Protein AF-A0A2A5MA54-F1 (afdb_monomer)

Mean predicted aligned error: 8.42 Å

Radius of gyration: 33.46 Å; Cα contacts (8 Å, |Δi|>4): 340; chains: 1; bounding box: 68×38×100 Å

Foldseek 3Di:
DLCVVVVNDQAALVSQLVCLCVQLVDDSVRSVVVLVCLVVVDPVVLVVSLVSSLVSNVVVVHDSVVSSVVSVSSSVNSNRHHHPVVVVVVVVVVVVLVVCCVPVVLASLQVQCQVCLVPPVSNVVSCVVCVVVVEAEDFAALFPAAQTWDWDDDPNDIYIYHHLVSQPPQDPLNRVQSVVLCVVHGQPALLSSLLRGDCVNCPLSNQLSCLVSCRRVVRVAASVQCNVCSVLSRVLSVLSVVLVVVQVVDPDHSVVSNPPRDRDTPGDPDHDDD

pLDDT: mean 88.48, std 10.64, range [42.28, 98.19]

Structure (mmCIF, N/CA/C/O backbone):
data_AF-A0A2A5MA54-F1
#
_entry.id   AF-A0A2A5MA54-F1
#
loop_
_atom_site.group_PDB
_atom_site.id
_atom_site.type_symbol
_atom_site.label_atom_id
_atom_site.label_alt_id
_atom_site.label_comp_id
_atom_site.label_asym_id
_atom_site.label_entity_id
_atom_site.label_seq_id
_atom_site.pdbx_PDB_ins_code
_atom_site.Cartn_x
_atom_site.Cartn_y
_atom_site.Cartn_z
_atom_site.occupancy
_atom_site.B_iso_or_equiv
_atom_site.auth_seq_id
_atom_site.auth_comp_id
_atom_site.auth_asym_id
_atom_site.auth_atom_id
_atom_site.pdbx_PDB_model_num
ATOM 1 N N . LYS A 1 1 ? 17.979 -11.297 -32.107 1.00 88.06 1 LYS A N 1
ATOM 2 C CA . LYS A 1 1 ? 18.828 -10.999 -30.930 1.00 88.06 1 LYS A CA 1
ATOM 3 C C . LYS A 1 1 ? 18.466 -9.670 -30.253 1.00 88.06 1 LYS A C 1
ATOM 5 O O . LYS A 1 1 ? 17.708 -9.726 -29.304 1.00 88.06 1 LYS A O 1
ATOM 10 N N . VAL A 1 2 ? 18.905 -8.478 -30.700 1.00 93.44 2 VAL A N 1
ATOM 11 C CA . VAL A 1 2 ? 18.630 -7.211 -29.952 1.00 93.44 2 VAL A CA 1
ATOM 12 C C . VAL A 1 2 ? 17.136 -6.858 -29.860 1.00 93.44 2 VAL A C 1
ATOM 14 O O . VAL A 1 2 ? 16.639 -6.481 -28.801 1.00 93.44 2 VAL A O 1
ATOM 17 N N . LEU A 1 3 ? 16.414 -7.000 -30.972 1.00 94.62 3 LEU A N 1
ATOM 18 C CA . LEU A 1 3 ? 14.985 -6.669 -31.068 1.00 94.62 3 LEU A CA 1
ATOM 19 C C . LEU A 1 3 ? 14.065 -7.867 -30.827 1.00 94.62 3 LEU A C 1
ATOM 21 O O . LEU A 1 3 ? 12.851 -7.749 -30.912 1.00 94.62 3 LEU A O 1
ATOM 25 N N . GLU A 1 4 ? 14.635 -9.033 -30.541 1.00 96.69 4 GLU A N 1
ATOM 26 C CA . GLU A 1 4 ? 13.874 -10.265 -30.333 1.00 96.69 4 GLU A CA 1
ATOM 27 C C . GLU A 1 4 ? 12.945 -10.187 -29.111 1.00 96.69 4 GLU A C 1
ATOM 29 O O . GLU A 1 4 ? 11.771 -10.508 -29.276 1.00 96.69 4 GLU A O 1
ATOM 34 N N . PRO A 1 5 ? 13.364 -9.639 -27.946 1.00 93.94 5 PRO A N 1
ATOM 35 C CA . PRO A 1 5 ? 12.459 -9.463 -26.806 1.00 93.94 5 PRO A CA 1
ATOM 36 C C . PRO A 1 5 ? 11.308 -8.476 -27.052 1.00 93.94 5 PRO A C 1
ATOM 38 O O . PRO A 1 5 ? 10.378 -8.415 -26.256 1.00 93.94 5 PRO A O 1
ATOM 41 N N . THR A 1 6 ? 11.388 -7.666 -28.110 1.00 94.75 6 THR A N 1
ATOM 42 C CA . THR A 1 6 ? 10.384 -6.657 -28.481 1.00 94.75 6 THR A CA 1
ATOM 43 C C . THR A 1 6 ? 9.795 -6.921 -29.868 1.00 94.75 6 THR A C 1
ATOM 45 O O . THR A 1 6 ? 9.294 -6.001 -30.512 1.00 94.75 6 THR A O 1
ATOM 48 N N . TYR A 1 7 ? 9.865 -8.169 -30.346 1.00 95.19 7 TYR A N 1
ATOM 49 C CA . TYR A 1 7 ? 9.246 -8.628 -31.597 1.00 95.19 7 TYR A CA 1
ATOM 50 C C . TYR A 1 7 ? 9.603 -7.785 -32.836 1.00 95.19 7 TYR A C 1
ATOM 52 O O . TYR A 1 7 ? 8.781 -7.574 -33.722 1.00 95.19 7 TYR A O 1
ATOM 60 N N . GLY A 1 8 ? 10.841 -7.288 -32.904 1.00 92.88 8 GLY A N 1
ATOM 61 C CA . GLY A 1 8 ? 11.332 -6.482 -34.027 1.00 92.88 8 GLY A CA 1
ATOM 62 C C . GLY A 1 8 ? 11.124 -4.972 -33.881 1.00 92.88 8 GLY A C 1
ATOM 63 O O . GLY A 1 8 ? 11.574 -4.223 -34.744 1.00 92.88 8 GLY A O 1
ATOM 64 N N . VAL A 1 9 ? 10.500 -4.501 -32.797 1.00 92.19 9 VAL A N 1
ATOM 65 C CA . VAL A 1 9 ? 10.237 -3.071 -32.569 1.00 92.19 9 VAL A CA 1
ATOM 66 C C . VAL A 1 9 ? 11.348 -2.440 -31.731 1.00 92.19 9 VAL A C 1
ATOM 68 O O . VAL A 1 9 ? 11.743 -2.988 -30.701 1.00 92.19 9 VAL A O 1
ATOM 71 N N . ILE A 1 10 ? 11.843 -1.269 -32.141 1.00 92.44 10 ILE A N 1
ATOM 72 C CA . ILE A 1 10 ? 12.789 -0.475 -31.346 1.00 92.44 10 ILE A CA 1
ATOM 73 C C . ILE A 1 10 ? 11.998 0.266 -30.263 1.00 92.44 10 ILE A C 1
ATOM 75 O O . ILE A 1 10 ? 11.261 1.203 -30.562 1.00 92.44 10 ILE A O 1
ATOM 79 N N . VAL A 1 11 ? 12.154 -0.157 -29.008 1.00 92.56 11 VAL A N 1
ATOM 80 C CA . VAL A 1 11 ? 11.432 0.415 -27.855 1.00 92.56 11 VAL A CA 1
ATOM 81 C C . VAL A 1 11 ? 12.387 1.112 -26.890 1.00 92.56 11 VAL A C 1
ATOM 83 O O . VAL A 1 11 ? 12.062 2.164 -26.341 1.00 92.56 11 VAL A O 1
ATOM 86 N N . TYR A 1 12 ? 13.578 0.545 -26.683 1.00 92.50 12 TYR A N 1
ATOM 87 C CA . TYR A 1 12 ? 14.489 0.991 -25.631 1.00 92.50 12 TYR A CA 1
ATOM 88 C C . TYR A 1 12 ? 15.721 1.732 -26.153 1.00 92.50 12 TYR A C 1
ATOM 90 O O . TYR A 1 12 ? 16.277 1.398 -27.202 1.00 92.50 12 TYR A O 1
ATOM 98 N N . GLN A 1 13 ? 16.221 2.679 -25.359 1.00 90.06 13 GLN A N 1
ATOM 99 C CA . GLN A 1 13 ? 17.484 3.381 -25.626 1.00 90.06 13 GLN A CA 1
ATOM 100 C C . GLN A 1 13 ? 18.665 2.404 -25.709 1.00 90.06 13 GLN A C 1
ATOM 102 O O . GLN A 1 13 ? 19.536 2.532 -26.565 1.00 90.06 13 GLN A O 1
ATOM 107 N N . GLU A 1 14 ? 18.664 1.380 -24.862 1.00 91.12 14 GLU A N 1
ATOM 108 C CA . GLU A 1 14 ? 19.680 0.333 -24.830 1.00 91.12 14 GLU A CA 1
ATOM 109 C C . GLU A 1 14 ? 19.661 -0.520 -26.107 1.00 91.12 14 GLU A C 1
ATOM 111 O O . GLU A 1 14 ? 20.718 -0.952 -26.563 1.00 91.12 14 GLU A O 1
ATOM 116 N N . GLN A 1 15 ? 18.494 -0.712 -26.738 1.00 92.94 15 GLN A N 1
ATOM 117 C CA . GLN A 1 15 ? 18.414 -1.389 -28.038 1.00 92.94 15 GLN A CA 1
ATOM 118 C C . GLN A 1 15 ? 19.068 -0.551 -29.133 1.00 92.94 15 GLN A C 1
ATOM 120 O O . GLN A 1 15 ? 19.820 -1.093 -29.937 1.00 92.94 15 GLN A O 1
ATOM 125 N N . VAL A 1 16 ? 18.844 0.767 -29.132 1.00 90.88 16 VAL A N 1
ATOM 126 C CA . VAL A 1 16 ? 19.523 1.692 -30.052 1.00 90.88 16 VAL A CA 1
ATOM 127 C C . VAL A 1 16 ? 21.038 1.607 -29.880 1.00 90.88 16 VAL A C 1
ATOM 129 O O . VAL A 1 16 ? 21.752 1.422 -30.864 1.00 90.88 16 VAL A O 1
ATOM 132 N N . MET A 1 17 ? 21.527 1.658 -28.637 1.00 91.12 17 MET A N 1
ATOM 133 C CA . MET A 1 17 ? 22.958 1.542 -28.336 1.00 91.12 17 MET A CA 1
ATOM 134 C C . MET A 1 17 ? 23.554 0.214 -28.830 1.00 91.12 17 MET A C 1
ATOM 136 O O . MET A 1 17 ? 24.628 0.202 -29.429 1.00 91.12 17 MET A O 1
ATOM 140 N N . GLN A 1 18 ? 22.846 -0.901 -28.628 1.00 92.69 18 GLN A N 1
ATOM 141 C CA . GLN A 1 18 ? 23.287 -2.217 -29.095 1.00 92.69 18 GLN A CA 1
ATOM 142 C C . GLN A 1 18 ? 23.270 -2.341 -30.624 1.00 92.69 18 GLN A C 1
ATOM 144 O O . GLN A 1 18 ? 24.178 -2.949 -31.186 1.00 92.69 18 GLN A O 1
ATOM 149 N N . ILE A 1 19 ? 22.279 -1.758 -31.310 1.00 93.19 19 ILE A N 1
ATOM 150 C CA . ILE A 1 19 ? 22.225 -1.763 -32.779 1.00 93.19 19 ILE A CA 1
ATOM 151 C C . ILE A 1 19 ? 23.424 -1.010 -33.356 1.00 93.19 19 ILE A C 1
ATOM 153 O O . ILE A 1 19 ? 24.098 -1.538 -34.239 1.00 93.19 19 ILE A O 1
ATOM 157 N N . VAL A 1 20 ? 23.733 0.187 -32.843 1.00 92.50 20 VAL A N 1
ATOM 158 C CA . VAL A 1 20 ? 24.863 0.973 -33.367 1.00 92.50 20 VAL A CA 1
ATOM 159 C C . VAL A 1 20 ? 26.218 0.342 -33.059 1.00 92.50 20 VAL A C 1
ATOM 161 O O . VAL A 1 20 ? 27.131 0.436 -33.873 1.00 92.50 20 VAL A O 1
ATOM 164 N N . GLN A 1 21 ? 26.340 -0.378 -31.944 1.00 93.38 21 GLN A N 1
ATOM 165 C CA . GLN A 1 21 ? 27.530 -1.168 -31.638 1.00 93.38 21 GLN A CA 1
ATOM 166 C C . GLN A 1 21 ? 27.691 -2.359 -32.593 1.00 93.38 21 GLN A C 1
ATOM 168 O O . GLN A 1 21 ? 28.758 -2.542 -33.174 1.00 93.38 21 GLN A O 1
ATOM 173 N N . ILE A 1 22 ? 26.642 -3.169 -32.761 1.00 93.19 22 ILE A N 1
ATOM 174 C CA . ILE A 1 22 ? 26.719 -4.417 -33.531 1.00 93.19 22 ILE A CA 1
ATOM 175 C C . ILE A 1 22 ? 26.814 -4.134 -35.026 1.00 93.19 22 ILE A C 1
ATOM 177 O O . ILE A 1 22 ? 27.644 -4.735 -35.687 1.00 93.19 22 ILE A O 1
ATOM 181 N N . ILE A 1 23 ? 25.988 -3.234 -35.558 1.00 93.62 23 ILE A N 1
ATOM 182 C CA . ILE A 1 23 ? 25.958 -2.951 -36.997 1.00 93.62 23 ILE A CA 1
ATOM 183 C C . ILE A 1 23 ? 27.007 -1.900 -37.354 1.00 93.62 23 ILE A C 1
ATOM 185 O O . ILE A 1 23 ? 27.803 -2.119 -38.253 1.00 93.62 23 ILE A O 1
ATOM 189 N N . GLY A 1 24 ? 27.065 -0.789 -36.618 1.00 92.19 24 GLY A N 1
ATOM 190 C CA . GLY A 1 24 ? 27.964 0.327 -36.928 1.00 92.19 24 GLY A CA 1
ATOM 191 C C . GLY A 1 24 ? 29.374 0.203 -36.350 1.00 92.19 24 GLY A C 1
ATOM 192 O O . GLY A 1 24 ? 30.212 1.055 -36.617 1.00 92.19 24 GLY A O 1
ATOM 193 N N . GLY A 1 25 ? 29.659 -0.805 -35.523 1.00 92.56 25 GLY A N 1
ATOM 194 C CA . GLY A 1 25 ? 30.988 -1.000 -34.928 1.00 92.56 25 GLY A CA 1
ATOM 195 C C . GLY A 1 25 ? 31.377 0.044 -33.879 1.00 92.56 25 GLY A C 1
ATOM 196 O O . GLY A 1 25 ? 32.558 0.196 -33.569 1.00 92.56 25 GLY A O 1
ATOM 197 N N . PHE A 1 26 ? 30.410 0.781 -33.328 1.00 92.62 26 PHE A N 1
ATOM 198 C CA . PHE A 1 26 ? 30.675 1.783 -32.296 1.00 92.62 26 PHE A CA 1
ATOM 199 C C . PHE A 1 26 ? 31.138 1.120 -30.996 1.00 92.62 26 PHE A C 1
ATOM 201 O O . PHE A 1 26 ? 30.644 0.066 -30.601 1.00 92.62 26 PHE A O 1
ATOM 208 N N . SER A 1 27 ? 32.036 1.782 -30.264 1.00 91.25 27 SER A N 1
ATOM 209 C CA . SER A 1 27 ? 32.304 1.415 -28.870 1.00 91.25 27 SER A CA 1
ATOM 210 C C . SER A 1 27 ? 31.090 1.719 -27.984 1.00 91.25 27 SER A C 1
ATOM 212 O O . SER A 1 27 ? 30.223 2.511 -28.353 1.00 91.25 27 SER A O 1
ATOM 214 N N . LEU A 1 28 ? 31.050 1.162 -26.769 1.00 82.75 28 LEU A N 1
ATOM 215 C CA . LEU A 1 28 ? 30.008 1.484 -25.779 1.00 82.75 28 LEU A CA 1
ATOM 216 C C . LEU A 1 28 ? 29.896 2.997 -25.516 1.00 82.75 28 LEU A C 1
ATOM 218 O O . LEU A 1 28 ? 28.794 3.537 -25.447 1.00 82.75 28 LEU A O 1
ATOM 222 N N . GLY A 1 29 ? 31.035 3.693 -25.428 1.00 85.38 29 GLY A N 1
ATOM 223 C CA . GLY A 1 29 ? 31.067 5.151 -25.291 1.00 85.38 29 GLY A CA 1
ATOM 224 C C . GLY A 1 29 ? 30.547 5.871 -26.538 1.00 85.38 29 GLY A C 1
ATOM 225 O O . GLY A 1 29 ? 29.786 6.829 -26.420 1.00 85.38 29 GLY A O 1
ATOM 226 N N . GLY A 1 30 ? 30.889 5.378 -27.733 1.00 87.12 30 GLY A N 1
ATOM 227 C CA . GLY A 1 30 ? 30.366 5.902 -28.999 1.00 87.12 30 GLY A CA 1
ATOM 228 C C . GLY A 1 30 ? 28.850 5.725 -29.133 1.00 87.12 30 GLY A C 1
ATOM 229 O O . GLY A 1 30 ? 28.157 6.643 -29.564 1.00 87.12 30 GLY A O 1
ATOM 230 N N . ALA A 1 31 ? 28.316 4.591 -28.683 1.00 87.88 31 ALA A N 1
ATOM 231 C CA . ALA A 1 31 ? 26.882 4.327 -28.666 1.00 87.88 31 ALA A CA 1
ATOM 232 C C . ALA A 1 31 ? 26.118 5.281 -27.726 1.00 87.88 31 ALA A C 1
ATOM 234 O O . ALA A 1 31 ? 25.031 5.751 -28.068 1.00 87.88 31 ALA A O 1
ATOM 235 N N . ASP A 1 32 ? 26.690 5.636 -26.568 1.00 85.06 32 ASP A N 1
ATOM 236 C CA . ASP A 1 32 ? 26.086 6.646 -25.685 1.00 85.06 32 ASP A CA 1
ATOM 237 C C . ASP A 1 32 ? 26.135 8.057 -26.296 1.00 85.06 32 ASP A C 1
ATOM 239 O O . ASP A 1 32 ? 25.186 8.830 -26.143 1.00 85.06 32 ASP A O 1
ATOM 243 N N . VAL A 1 33 ? 27.188 8.394 -27.052 1.00 86.56 33 VAL A N 1
ATOM 244 C CA . VAL A 1 33 ? 27.237 9.652 -27.819 1.00 86.56 33 VAL A CA 1
ATOM 245 C C . VAL A 1 33 ? 26.083 9.717 -28.821 1.00 86.56 33 VAL A C 1
ATOM 247 O O . VAL A 1 33 ? 25.416 10.752 -28.893 1.00 86.56 33 VAL A O 1
ATOM 250 N N . VAL A 1 34 ? 25.789 8.617 -29.525 1.00 85.62 34 VAL A N 1
ATOM 251 C CA . VAL A 1 34 ? 24.633 8.526 -30.432 1.00 85.62 34 VAL A CA 1
ATOM 252 C C . VAL A 1 34 ? 23.322 8.755 -29.677 1.00 85.62 34 VAL A C 1
ATOM 254 O O . VAL A 1 34 ? 22.532 9.617 -30.067 1.00 85.62 34 VAL A O 1
ATOM 257 N N . ARG A 1 35 ? 23.118 8.070 -28.545 1.00 85.56 35 ARG A N 1
ATOM 258 C CA . ARG A 1 35 ? 21.923 8.237 -27.700 1.00 85.56 35 ARG A CA 1
ATOM 259 C C . ARG A 1 35 ? 21.729 9.693 -27.251 1.00 85.56 35 ARG A C 1
ATOM 261 O O . ARG A 1 35 ? 20.622 10.227 -27.336 1.00 85.56 35 ARG A O 1
ATOM 268 N N . ARG A 1 36 ? 22.797 10.365 -26.803 1.00 85.19 36 ARG A N 1
ATOM 269 C CA . ARG A 1 36 ? 22.747 11.783 -26.391 1.00 85.19 36 ARG A CA 1
ATOM 270 C C . ARG A 1 36 ? 22.483 12.723 -27.567 1.00 85.19 36 ARG A C 1
ATOM 272 O O . ARG A 1 36 ? 21.739 13.690 -27.404 1.00 85.19 36 ARG A O 1
ATOM 279 N N . ALA A 1 37 ? 23.092 12.464 -28.724 1.00 84.69 37 ALA A N 1
ATOM 280 C CA . ALA A 1 37 ? 22.890 13.261 -29.933 1.00 84.69 37 ALA A CA 1
ATOM 281 C C . ALA A 1 37 ? 21.434 13.184 -30.415 1.00 84.69 37 ALA A C 1
ATOM 283 O O . ALA A 1 37 ? 20.840 14.218 -30.720 1.00 84.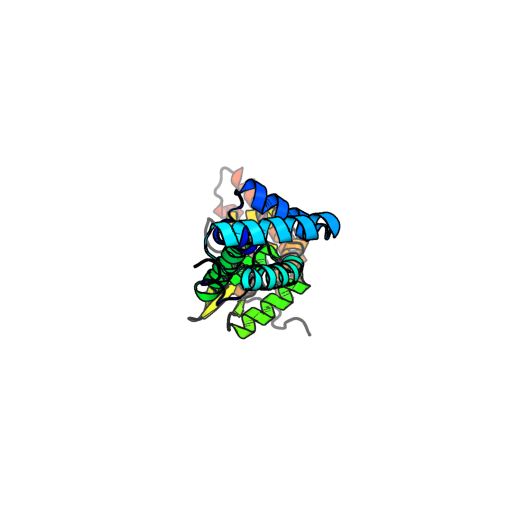69 37 ALA A O 1
ATOM 284 N N . MET A 1 38 ? 20.833 11.992 -30.368 1.00 80.50 38 MET A N 1
ATOM 285 C CA . MET A 1 38 ? 19.421 11.781 -30.696 1.00 80.50 38 MET A CA 1
ATOM 286 C C . MET A 1 38 ? 18.481 12.527 -29.743 1.00 80.50 38 MET A C 1
ATOM 288 O O . MET A 1 38 ? 17.519 13.141 -30.196 1.00 80.50 38 MET A O 1
ATOM 292 N N . GLY A 1 39 ? 18.793 12.561 -28.442 1.00 81.00 39 GLY A N 1
ATOM 293 C CA . GLY A 1 39 ? 18.023 13.344 -27.471 1.00 81.00 39 GLY A CA 1
ATOM 294 C C . GLY A 1 39 ? 18.086 14.858 -27.715 1.00 81.00 39 GLY A C 1
ATOM 295 O O . GLY A 1 39 ? 17.090 15.554 -27.533 1.00 81.00 39 GLY A O 1
ATOM 296 N N . LYS A 1 40 ? 19.241 15.375 -28.159 1.00 83.62 40 LYS A N 1
ATOM 297 C CA . LYS A 1 40 ? 19.448 16.809 -28.442 1.00 83.62 40 LYS A CA 1
ATOM 298 C C . LYS A 1 40 ? 18.989 17.253 -29.836 1.00 83.62 40 LYS A C 1
ATOM 300 O O . LYS A 1 40 ? 18.889 18.454 -30.060 1.00 83.62 40 LYS A O 1
ATOM 305 N N . LYS A 1 41 ? 18.721 16.313 -30.751 1.00 79.12 41 LYS A N 1
ATOM 306 C CA . LYS A 1 41 ? 18.299 16.567 -32.143 1.00 79.12 41 LYS A CA 1
ATOM 307 C C . LYS A 1 41 ? 19.228 17.519 -32.916 1.00 79.12 41 LYS A C 1
ATOM 309 O O . LYS A 1 41 ? 18.762 18.336 -33.699 1.00 79.12 41 LYS A O 1
ATOM 314 N N . ASP A 1 42 ? 20.538 17.413 -32.695 1.00 81.12 42 ASP A N 1
ATOM 315 C CA . ASP A 1 42 ? 21.560 18.251 -33.342 1.00 81.12 42 ASP A CA 1
ATOM 316 C C . ASP A 1 42 ? 21.792 17.803 -34.805 1.00 81.12 42 ASP A C 1
ATOM 318 O O . ASP A 1 42 ? 22.369 16.730 -35.015 1.00 81.12 42 ASP A O 1
ATOM 322 N N . PRO A 1 43 ? 21.358 18.572 -35.826 1.00 82.12 43 PRO A N 1
ATOM 323 C CA . PRO A 1 43 ? 21.345 18.100 -37.213 1.00 82.12 43 PRO A CA 1
ATOM 324 C C . PRO A 1 43 ? 22.736 17.796 -37.781 1.00 82.12 43 PRO A C 1
ATOM 326 O O . PRO A 1 43 ? 22.908 16.809 -38.501 1.00 82.12 43 PRO A O 1
ATOM 329 N N . GLU A 1 44 ? 23.744 18.603 -37.440 1.00 86.31 44 GLU A N 1
ATOM 330 C CA . GLU A 1 44 ? 25.108 18.425 -37.950 1.00 86.31 44 GLU A CA 1
ATOM 331 C C . GLU A 1 44 ? 25.757 17.169 -37.365 1.00 86.31 44 GLU A C 1
ATOM 333 O O . GLU A 1 44 ? 26.352 16.368 -38.095 1.00 86.31 44 GLU A O 1
ATOM 338 N N . LYS A 1 45 ? 25.578 16.939 -36.057 1.00 87.00 45 L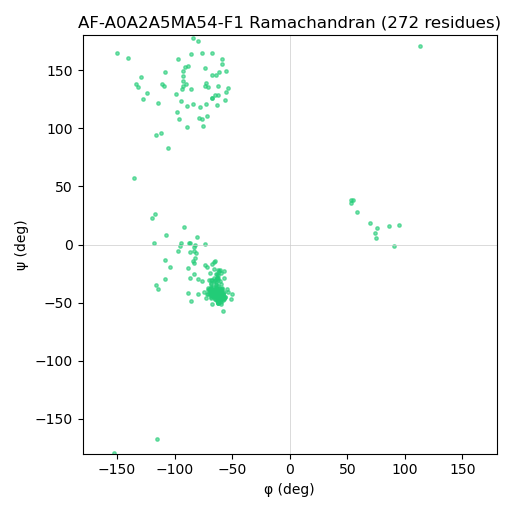YS A N 1
ATOM 339 C CA . LYS A 1 45 ? 26.076 15.717 -35.409 1.00 87.00 45 LYS A CA 1
ATOM 340 C C . LYS A 1 45 ? 25.354 14.477 -35.905 1.00 87.00 45 LYS A C 1
ATOM 342 O O . LYS A 1 45 ? 26.003 13.460 -36.122 1.00 87.00 45 LYS A O 1
ATOM 347 N N . MET A 1 46 ? 24.043 14.554 -36.114 1.00 85.62 46 MET A N 1
ATOM 348 C CA . MET A 1 46 ? 23.264 13.426 -36.623 1.00 85.62 46 MET A CA 1
ATOM 349 C C . MET A 1 46 ? 23.682 13.036 -38.041 1.00 85.62 46 MET A C 1
ATOM 351 O O . MET A 1 46 ? 23.804 11.845 -38.321 1.00 85.62 46 MET A O 1
ATOM 355 N N . LYS A 1 47 ? 23.978 14.012 -38.911 1.00 89.12 47 LYS A N 1
ATOM 356 C CA . LYS A 1 47 ? 24.503 13.741 -40.256 1.00 89.12 47 LYS A CA 1
ATOM 357 C C . LYS A 1 47 ? 25.869 13.056 -40.203 1.00 89.12 47 LYS A C 1
ATOM 359 O O . LYS A 1 47 ? 26.074 12.074 -40.906 1.00 89.12 47 LYS A O 1
ATOM 364 N N . LYS A 1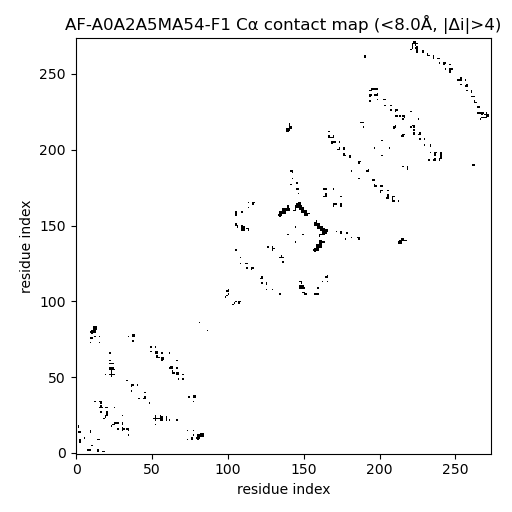 48 ? 26.776 13.536 -39.344 1.00 92.19 48 LYS A N 1
ATOM 365 C CA . LYS A 1 48 ? 28.093 12.910 -39.160 1.00 92.19 48 LYS A CA 1
ATOM 366 C C . LYS A 1 48 ? 27.973 11.476 -38.638 1.00 92.19 48 LYS A C 1
ATOM 368 O O . LYS A 1 48 ? 28.555 10.568 -39.216 1.00 92.19 48 LYS A O 1
ATOM 373 N N . LEU A 1 49 ? 27.168 11.268 -37.595 1.00 91.94 49 LEU A N 1
ATOM 374 C CA . LEU A 1 49 ? 26.959 9.947 -37.002 1.00 91.94 49 LEU A CA 1
ATOM 375 C C . LEU A 1 49 ? 26.290 8.965 -37.974 1.00 91.94 49 LEU A C 1
ATOM 377 O O . LEU A 1 49 ? 26.603 7.780 -37.925 1.00 91.94 49 LEU A O 1
ATOM 381 N N . LYS A 1 50 ? 25.421 9.448 -38.876 1.00 93.25 50 LYS A N 1
ATOM 382 C CA . LYS A 1 50 ? 24.856 8.635 -39.962 1.00 93.25 50 LYS A CA 1
ATOM 383 C C . LYS A 1 50 ? 25.953 8.100 -40.879 1.00 93.25 50 LYS A C 1
ATOM 385 O O . LYS A 1 50 ? 25.973 6.905 -41.160 1.00 93.25 50 LYS A O 1
ATOM 390 N N . THR A 1 51 ? 26.865 8.967 -41.321 1.00 94.12 51 THR A N 1
ATOM 391 C CA . THR A 1 51 ? 28.000 8.560 -42.162 1.00 94.12 51 THR A CA 1
ATOM 392 C C . THR A 1 51 ? 28.902 7.576 -41.424 1.00 94.12 51 THR A C 1
ATOM 394 O O . THR A 1 51 ? 29.185 6.509 -41.957 1.00 94.12 51 THR A O 1
ATOM 397 N N . ASP A 1 52 ? 29.270 7.882 -40.175 1.00 94.19 52 ASP A N 1
ATOM 398 C CA . ASP A 1 52 ? 30.109 7.006 -39.348 1.00 94.19 52 ASP A CA 1
ATOM 399 C C . ASP A 1 52 ? 29.458 5.617 -39.156 1.00 94.19 52 ASP A C 1
ATOM 401 O O . ASP A 1 52 ? 30.140 4.593 -39.184 1.00 94.19 52 ASP A O 1
ATOM 405 N N . PHE A 1 53 ? 28.127 5.567 -39.012 1.00 95.44 53 PHE A N 1
ATOM 406 C CA . PHE A 1 53 ? 27.353 4.327 -38.928 1.00 95.44 53 PHE A CA 1
ATOM 407 C C . PHE A 1 53 ? 27.320 3.536 -40.231 1.00 95.44 53 PHE A C 1
ATOM 409 O O . PHE A 1 53 ? 27.544 2.326 -40.195 1.00 95.44 53 PHE A O 1
ATOM 416 N N . ALA A 1 54 ? 27.091 4.194 -41.365 1.00 95.31 54 ALA A N 1
ATOM 417 C CA . ALA A 1 54 ? 27.095 3.548 -42.673 1.00 95.31 54 ALA A CA 1
ATOM 418 C C . ALA A 1 54 ? 28.486 2.987 -43.029 1.00 95.31 54 ALA A C 1
ATOM 420 O O . ALA A 1 54 ? 28.597 1.832 -43.438 1.00 95.31 54 ALA A O 1
ATOM 421 N N . ASP A 1 55 ? 29.549 3.761 -42.786 1.00 95.94 55 ASP A N 1
ATOM 422 C CA . ASP A 1 55 ? 30.938 3.339 -43.010 1.00 95.94 55 ASP A CA 1
ATOM 423 C C . ASP A 1 55 ? 31.330 2.173 -42.089 1.00 95.94 55 ASP A C 1
ATOM 425 O O . ASP A 1 55 ? 32.027 1.239 -42.493 1.00 95.94 55 ASP A O 1
ATOM 429 N N . GLY A 1 56 ? 30.891 2.222 -40.828 1.00 95.12 56 GLY A N 1
ATOM 430 C CA . GLY A 1 56 ? 31.098 1.145 -39.865 1.00 95.12 56 GLY A CA 1
ATOM 431 C C . GLY A 1 56 ? 30.370 -0.142 -40.256 1.00 95.12 56 GLY A C 1
ATOM 432 O O . GLY A 1 56 ? 30.950 -1.223 -40.156 1.00 95.12 56 GLY A O 1
ATOM 433 N N . ALA A 1 57 ? 29.141 -0.025 -40.761 1.00 96.38 57 ALA A N 1
ATOM 434 C CA . ALA A 1 57 ? 28.350 -1.151 -41.246 1.00 96.38 57 ALA A CA 1
ATOM 435 C C . ALA A 1 57 ? 28.975 -1.816 -42.477 1.00 96.38 57 ALA A C 1
ATOM 437 O O . ALA A 1 57 ? 29.087 -3.042 -42.523 1.00 96.38 57 ALA A O 1
ATOM 438 N N . GLU A 1 58 ? 29.462 -1.021 -43.428 1.00 96.12 58 GLU A N 1
ATOM 439 C CA . GLU A 1 58 ? 30.159 -1.513 -44.619 1.00 96.12 58 GLU A CA 1
ATOM 440 C C . GLU A 1 58 ? 31.447 -2.270 -44.251 1.00 96.12 58 GLU A C 1
ATOM 442 O O . GLU A 1 58 ? 31.686 -3.372 -44.746 1.00 96.12 58 GLU A O 1
ATOM 447 N N . LYS A 1 59 ? 32.229 -1.758 -43.288 1.00 95.62 59 LYS A N 1
ATOM 448 C CA . LYS A 1 59 ? 33.418 -2.456 -42.753 1.00 95.62 59 LYS A CA 1
ATOM 449 C C . LYS A 1 59 ? 33.094 -3.789 -42.077 1.00 95.62 59 LYS A C 1
ATOM 451 O O . LYS A 1 59 ? 33.955 -4.662 -42.024 1.00 95.62 59 LYS A O 1
ATOM 456 N N . GLN A 1 60 ? 31.879 -3.946 -41.559 1.00 92.81 60 GLN A N 1
ATOM 457 C CA . GLN A 1 60 ? 31.393 -5.204 -40.990 1.00 92.81 60 GLN A CA 1
ATOM 458 C C . GLN A 1 60 ? 30.749 -6.142 -42.024 1.00 92.81 60 GLN A C 1
ATOM 460 O O . GLN A 1 60 ? 30.317 -7.237 -41.665 1.00 92.81 60 GLN A O 1
ATOM 465 N N . GLY A 1 61 ? 30.709 -5.749 -43.301 1.00 94.88 61 GLY A N 1
ATOM 466 C CA . GLY A 1 61 ? 30.157 -6.552 -44.392 1.00 94.88 61 GLY A CA 1
ATOM 467 C C . GLY A 1 61 ? 28.645 -6.404 -44.589 1.00 94.88 61 GLY A C 1
ATOM 468 O O . GLY A 1 61 ? 28.039 -7.246 -45.253 1.00 94.88 61 GLY A O 1
ATOM 469 N N . TYR A 1 62 ? 28.021 -5.367 -44.023 1.00 96.12 62 TYR A N 1
ATOM 470 C CA . TYR A 1 62 ? 26.612 -5.052 -44.265 1.00 96.12 62 TYR A CA 1
ATOM 471 C C . TYR A 1 62 ? 26.436 -4.130 -45.478 1.00 96.12 62 TYR A C 1
ATOM 473 O O . TYR A 1 62 ? 27.307 -3.334 -45.816 1.00 96.12 62 TYR A O 1
ATOM 481 N N . ASP A 1 63 ? 25.266 -4.215 -46.112 1.00 96.69 63 ASP A N 1
ATOM 482 C CA . ASP A 1 63 ? 24.880 -3.319 -47.201 1.00 96.69 63 ASP A CA 1
ATOM 483 C C . ASP A 1 63 ? 24.681 -1.882 -46.692 1.00 96.69 63 ASP A C 1
ATOM 485 O O . ASP A 1 63 ? 23.908 -1.639 -45.757 1.00 96.69 63 ASP A O 1
ATOM 489 N N . ARG A 1 64 ? 25.373 -0.928 -47.324 1.00 95.06 64 ARG A N 1
ATOM 490 C CA . ARG A 1 64 ? 25.375 0.479 -46.914 1.00 95.06 64 ARG A CA 1
ATOM 491 C C . ARG A 1 64 ? 23.987 1.117 -46.986 1.00 95.06 64 ARG A C 1
ATOM 493 O O . ARG A 1 64 ? 23.598 1.814 -46.053 1.00 95.06 64 ARG A O 1
ATOM 500 N N . ALA A 1 65 ? 23.231 0.862 -48.055 1.00 94.75 65 ALA A N 1
ATOM 501 C CA . ALA A 1 65 ? 21.907 1.453 -48.239 1.00 94.75 65 ALA A CA 1
ATOM 502 C C . ALA A 1 65 ? 20.936 0.976 -47.147 1.00 94.75 65 ALA A C 1
ATOM 504 O O . ALA A 1 65 ? 20.271 1.787 -46.506 1.00 94.75 65 ALA A O 1
ATOM 505 N N . LYS A 1 66 ? 20.946 -0.327 -46.833 1.00 95.69 66 LYS A N 1
ATOM 506 C CA . LYS A 1 66 ? 20.154 -0.882 -45.722 1.00 95.69 66 LYS A CA 1
ATOM 507 C C . LYS A 1 66 ? 20.578 -0.343 -44.356 1.00 95.69 66 LYS A C 1
ATOM 509 O O . LYS A 1 66 ? 19.731 -0.202 -43.474 1.00 95.69 66 LYS A O 1
ATOM 514 N N . ALA A 1 67 ? 21.866 -0.062 -44.152 1.00 95.38 67 ALA A N 1
ATOM 515 C CA . ALA A 1 67 ? 22.338 0.567 -42.920 1.00 95.38 67 ALA A CA 1
ATOM 516 C C . ALA A 1 67 ? 21.820 2.010 -42.802 1.00 95.38 67 ALA A C 1
ATOM 518 O O . ALA A 1 67 ? 21.342 2.411 -41.742 1.00 95.38 67 ALA A O 1
ATOM 519 N N . GLU A 1 68 ? 21.838 2.780 -43.887 1.00 94.88 68 GLU A N 1
ATOM 520 C CA . GLU A 1 68 ? 21.267 4.128 -43.898 1.00 94.88 68 GLU A CA 1
ATOM 521 C C . GLU A 1 68 ? 19.749 4.119 -43.648 1.00 94.88 68 GLU A C 1
ATOM 523 O O . GLU A 1 68 ? 19.272 4.934 -42.857 1.00 94.88 68 GLU A O 1
ATOM 528 N N . ASP A 1 69 ? 19.008 3.162 -44.215 1.00 95.00 69 ASP A N 1
ATOM 529 C CA . ASP A 1 69 ? 17.575 2.977 -43.930 1.00 95.00 69 ASP A CA 1
ATOM 530 C C . ASP A 1 69 ? 17.325 2.623 -42.455 1.00 95.00 69 ASP A C 1
ATOM 532 O O . ASP A 1 69 ? 16.438 3.180 -41.799 1.00 95.00 69 ASP A O 1
ATOM 536 N N . LEU A 1 70 ? 18.137 1.718 -41.896 1.00 93.75 70 LEU A N 1
ATOM 537 C CA . LEU A 1 70 ? 18.079 1.361 -40.480 1.00 93.75 70 LEU A CA 1
ATOM 538 C C . LEU A 1 70 ? 18.372 2.572 -39.588 1.00 93.75 70 LEU A C 1
ATOM 540 O O . LEU A 1 70 ? 17.720 2.738 -38.558 1.00 93.75 70 LEU A O 1
ATOM 544 N N . TRP A 1 71 ? 19.312 3.433 -39.976 1.00 92.94 71 TRP A N 1
ATOM 545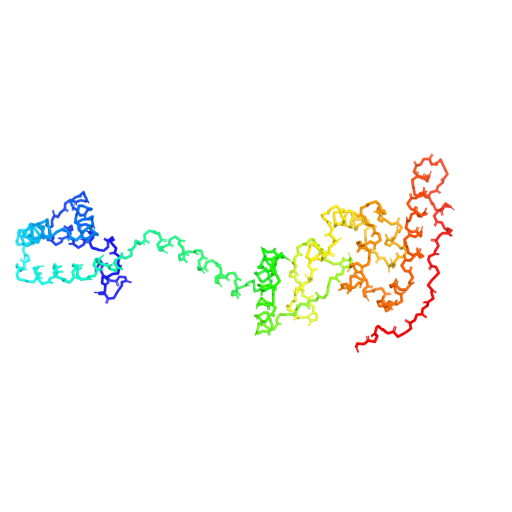 C CA . TRP A 1 71 ? 19.593 4.665 -39.248 1.00 92.94 71 TRP A CA 1
ATOM 546 C C . TRP A 1 71 ? 18.365 5.574 -39.177 1.00 92.94 71 TRP A C 1
ATOM 548 O O . TRP A 1 71 ? 18.015 6.031 -38.090 1.00 92.94 71 TRP A O 1
ATOM 558 N N . GLU A 1 72 ? 17.662 5.787 -40.293 1.00 91.62 72 GLU A N 1
ATOM 559 C CA . GLU A 1 72 ? 16.435 6.597 -40.303 1.00 91.62 72 GLU A CA 1
ATOM 560 C C . GLU A 1 72 ? 15.354 6.017 -39.378 1.00 91.62 72 GLU A C 1
ATOM 562 O O . GLU A 1 72 ? 14.692 6.757 -38.639 1.00 91.62 72 GLU A O 1
ATOM 567 N N . LEU A 1 73 ? 15.220 4.686 -39.336 1.00 90.69 73 LEU A N 1
ATOM 568 C CA . LEU A 1 73 ? 14.336 4.018 -38.377 1.00 90.69 73 LEU A CA 1
ATOM 569 C C . LEU A 1 73 ? 14.769 4.296 -36.933 1.00 90.69 73 LEU A C 1
ATOM 571 O O . LEU A 1 73 ? 13.938 4.687 -36.112 1.00 90.69 73 LEU A O 1
ATOM 575 N N . ILE A 1 74 ? 16.059 4.152 -36.620 1.00 89.88 74 ILE A N 1
ATOM 576 C CA . ILE A 1 74 ? 16.590 4.440 -35.283 1.00 89.88 74 ILE A CA 1
ATOM 577 C C . ILE A 1 74 ? 16.279 5.888 -34.883 1.00 89.88 74 ILE A C 1
ATOM 579 O O . ILE A 1 74 ? 15.787 6.107 -33.779 1.00 89.88 74 ILE A O 1
ATOM 583 N N . VAL A 1 75 ? 16.512 6.870 -35.761 1.00 87.19 75 VAL A N 1
ATOM 584 C CA . VAL A 1 75 ? 16.243 8.292 -35.478 1.00 87.19 75 VAL A CA 1
ATOM 585 C C . VAL A 1 75 ? 14.765 8.532 -35.182 1.00 87.19 75 VAL A C 1
ATOM 587 O O . VAL A 1 75 ? 14.437 9.230 -34.218 1.00 87.19 75 VAL A O 1
ATOM 590 N N . LYS A 1 76 ? 13.870 7.916 -35.961 1.00 86.38 76 LYS A N 1
ATOM 591 C CA . LYS A 1 76 ? 12.421 8.017 -35.753 1.00 86.38 76 LYS A CA 1
ATOM 592 C C . LYS A 1 76 ? 11.999 7.478 -34.381 1.00 86.38 76 LYS A C 1
ATOM 594 O O . LYS A 1 76 ? 11.180 8.104 -33.710 1.00 86.38 76 LYS A O 1
ATOM 599 N N . PHE A 1 77 ? 12.568 6.351 -33.948 1.00 80.38 77 PHE A N 1
ATOM 600 C CA . PHE A 1 77 ? 12.234 5.725 -32.663 1.00 80.38 77 PHE A CA 1
ATOM 601 C C . PHE A 1 77 ? 12.979 6.325 -31.470 1.00 80.38 77 PHE A C 1
ATOM 603 O O . PHE A 1 77 ? 12.455 6.302 -30.359 1.00 80.38 77 PHE A O 1
ATOM 610 N N . ALA A 1 78 ? 14.156 6.917 -31.667 1.00 74.00 78 ALA A N 1
ATOM 611 C CA . ALA A 1 78 ? 14.948 7.483 -30.579 1.00 74.00 78 ALA A CA 1
ATOM 612 C C . ALA A 1 78 ? 14.242 8.644 -29.859 1.00 74.00 78 ALA A C 1
ATOM 614 O O . ALA A 1 78 ? 14.472 8.847 -28.670 1.00 74.00 78 ALA A O 1
ATOM 615 N N . GLY A 1 79 ? 13.328 9.351 -30.537 1.00 74.31 79 GLY A N 1
ATOM 616 C CA . GLY A 1 79 ? 12.463 10.355 -29.907 1.00 74.31 79 GLY A CA 1
ATOM 617 C C . GLY A 1 79 ? 11.467 9.787 -28.884 1.00 74.31 79 GLY A C 1
ATOM 618 O O . GLY A 1 79 ? 11.009 10.529 -28.020 1.00 74.31 79 GLY A O 1
ATOM 619 N N . TYR A 1 80 ? 11.166 8.489 -28.958 1.00 82.19 80 TYR A N 1
ATOM 620 C CA . TYR A 1 80 ? 10.243 7.769 -28.070 1.00 82.19 80 TYR A CA 1
ATOM 621 C C . TYR A 1 80 ? 10.938 6.656 -27.273 1.00 82.19 80 TYR A C 1
ATOM 623 O O . TYR A 1 80 ? 10.290 5.936 -26.516 1.00 82.19 80 TYR A O 1
ATOM 631 N N . GLY A 1 81 ? 12.254 6.503 -27.447 1.00 83.44 81 GLY A N 1
ATOM 632 C CA . GLY A 1 81 ? 13.033 5.440 -26.834 1.00 83.44 81 GLY A CA 1
ATOM 633 C C . GLY A 1 81 ? 13.026 5.559 -25.315 1.00 83.44 81 GLY A C 1
ATOM 634 O O . GLY A 1 81 ? 13.496 6.554 -24.752 1.00 83.44 81 GLY A O 1
ATOM 635 N N . PHE A 1 82 ? 12.532 4.524 -24.643 1.00 89.25 82 PHE A N 1
ATOM 636 C CA . PHE A 1 82 ? 12.433 4.500 -23.189 1.00 89.25 82 PHE A CA 1
ATOM 637 C C . PHE A 1 82 ? 13.690 3.907 -22.552 1.00 89.25 82 PHE A C 1
ATOM 639 O O . PHE A 1 82 ? 14.388 3.091 -23.156 1.00 89.25 82 PHE A O 1
ATOM 646 N N . ASN A 1 83 ? 14.000 4.302 -21.321 1.00 91.12 83 ASN A N 1
ATOM 647 C CA . ASN A 1 83 ? 15.120 3.713 -20.596 1.00 91.12 83 ASN A CA 1
ATOM 648 C C . ASN A 1 83 ? 14.718 2.339 -20.027 1.00 91.12 83 ASN A C 1
ATOM 650 O O . ASN A 1 83 ? 13.784 2.242 -19.222 1.00 91.12 83 ASN A O 1
ATOM 654 N N . LYS A 1 84 ? 15.405 1.273 -20.457 1.00 93.06 84 LYS A N 1
ATOM 655 C CA . LYS A 1 84 ? 15.043 -0.103 -20.096 1.00 93.06 84 LYS A CA 1
ATOM 656 C C . LYS A 1 84 ? 15.302 -0.400 -18.628 1.00 93.06 84 LYS A C 1
ATOM 658 O O . LYS A 1 84 ? 14.477 -1.071 -18.018 1.00 93.06 84 LYS A O 1
ATOM 663 N N . SER A 1 85 ? 16.408 0.077 -18.054 1.00 92.81 85 SER A N 1
ATOM 664 C CA . SER A 1 85 ? 16.729 -0.210 -16.647 1.00 92.81 85 SER A CA 1
ATOM 665 C C . SER A 1 85 ? 15.699 0.394 -15.689 1.00 92.81 85 SER A C 1
ATOM 667 O O . SER A 1 85 ? 15.213 -0.303 -14.800 1.00 92.81 85 SER A O 1
ATOM 669 N N . HIS A 1 86 ? 15.282 1.640 -15.927 1.00 94.62 86 HIS A N 1
ATOM 670 C CA . HIS A 1 86 ? 14.204 2.282 -15.178 1.00 94.62 86 HIS A CA 1
ATOM 671 C C . HIS A 1 86 ? 12.870 1.546 -15.364 1.00 94.62 86 HIS A C 1
ATOM 673 O O . HIS A 1 86 ? 12.194 1.227 -14.388 1.00 94.62 86 HIS A O 1
ATOM 679 N N . SER A 1 87 ? 12.505 1.218 -16.609 1.00 95.50 87 SER A N 1
ATOM 680 C CA . SER A 1 87 ? 11.269 0.479 -16.899 1.00 95.50 87 SER A CA 1
ATOM 681 C C . SER A 1 87 ? 11.239 -0.898 -16.229 1.00 95.50 87 SER A C 1
ATOM 683 O O . SER A 1 87 ? 10.219 -1.258 -15.648 1.00 95.50 87 SER A O 1
ATOM 685 N N . ALA A 1 88 ? 12.345 -1.643 -16.257 1.00 95.75 88 ALA A N 1
ATOM 686 C CA . ALA A 1 88 ? 12.434 -2.970 -15.657 1.00 95.75 88 ALA A CA 1
ATOM 687 C C . ALA A 1 88 ? 12.302 -2.929 -14.126 1.00 95.75 88 ALA A C 1
ATOM 689 O O . ALA A 1 88 ? 11.610 -3.771 -13.556 1.00 95.75 88 ALA A O 1
ATOM 690 N N . ALA A 1 89 ? 12.912 -1.937 -13.467 1.00 96.62 89 ALA A N 1
ATOM 691 C CA . ALA A 1 89 ? 12.813 -1.778 -12.016 1.00 96.62 89 ALA A CA 1
ATOM 692 C C . ALA A 1 89 ? 11.364 -1.533 -11.561 1.00 96.62 89 ALA A C 1
ATOM 694 O O . ALA A 1 89 ? 10.887 -2.188 -10.637 1.00 96.62 89 ALA A O 1
ATOM 695 N N . TYR A 1 90 ? 10.634 -0.649 -12.247 1.00 97.19 90 TYR A N 1
ATOM 696 C CA . TYR A 1 90 ? 9.224 -0.397 -11.933 1.00 97.19 90 TYR A CA 1
ATOM 697 C C . TYR A 1 90 ? 8.314 -1.562 -12.328 1.00 97.19 90 TYR A C 1
ATOM 699 O O . TYR A 1 90 ? 7.394 -1.890 -11.581 1.00 97.19 90 TYR A O 1
ATOM 707 N N . ALA A 1 91 ? 8.588 -2.231 -13.452 1.00 97.69 91 ALA A N 1
ATOM 708 C CA . ALA A 1 91 ? 7.830 -3.409 -13.866 1.00 97.69 91 ALA A CA 1
ATOM 709 C C . ALA A 1 91 ? 7.908 -4.540 -12.829 1.00 97.69 91 ALA A C 1
ATOM 711 O O . ALA A 1 91 ? 6.917 -5.239 -12.624 1.00 97.69 91 ALA A O 1
ATOM 712 N N . LEU A 1 92 ? 9.044 -4.692 -12.137 1.00 97.62 92 LEU A N 1
ATOM 713 C CA . LEU A 1 92 ? 9.171 -5.647 -11.037 1.00 97.62 92 LEU A CA 1
ATOM 714 C C . LEU A 1 92 ? 8.216 -5.314 -9.883 1.00 97.62 92 LEU A C 1
ATOM 716 O O . LEU A 1 92 ? 7.530 -6.209 -9.399 1.00 97.62 92 LEU A O 1
ATOM 720 N N . ILE A 1 93 ? 8.119 -4.042 -9.487 1.00 97.31 93 ILE A N 1
ATOM 721 C CA . ILE A 1 93 ? 7.17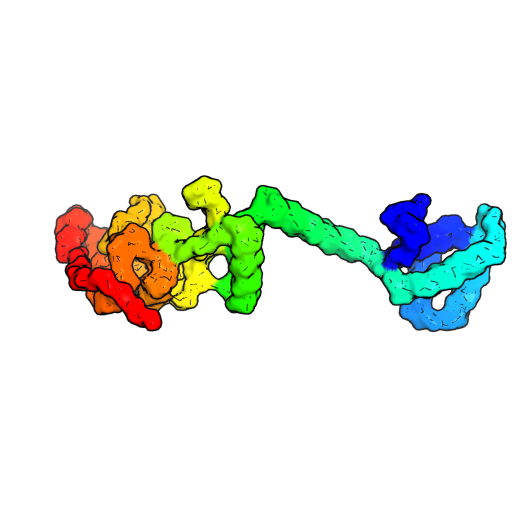9 -3.601 -8.443 1.00 97.31 93 ILE A CA 1
ATOM 722 C C . ILE A 1 93 ? 5.736 -3.859 -8.890 1.00 97.31 93 ILE A C 1
ATOM 724 O O . ILE A 1 93 ? 4.947 -4.407 -8.128 1.00 97.31 93 ILE A O 1
ATOM 728 N N . THR A 1 94 ? 5.391 -3.528 -10.139 1.00 97.75 94 THR A N 1
ATOM 729 C CA . THR A 1 94 ? 4.058 -3.813 -10.700 1.00 97.75 94 THR A CA 1
ATOM 730 C C . THR A 1 94 ? 3.742 -5.308 -10.698 1.00 97.75 94 THR A C 1
ATOM 732 O O . THR A 1 94 ? 2.626 -5.703 -10.374 1.00 97.75 94 THR A O 1
ATOM 735 N N . PHE A 1 95 ? 4.716 -6.153 -11.037 1.00 98.19 95 PHE A N 1
ATOM 736 C CA . PHE A 1 95 ? 4.543 -7.600 -10.981 1.00 98.19 95 PHE A CA 1
ATOM 737 C C . PHE A 1 95 ? 4.340 -8.086 -9.542 1.00 98.19 95 PHE A C 1
ATOM 739 O O . PHE A 1 95 ? 3.447 -8.890 -9.294 1.00 98.19 95 PHE A O 1
ATOM 746 N N . GLN A 1 96 ? 5.117 -7.573 -8.586 1.00 98.06 96 GLN A N 1
ATOM 747 C CA . GLN A 1 96 ? 4.984 -7.916 -7.169 1.00 98.06 96 GLN A CA 1
ATOM 748 C C . GLN A 1 96 ? 3.614 -7.519 -6.608 1.00 98.06 96 GLN A C 1
ATOM 750 O O . GLN A 1 96 ? 2.982 -8.323 -5.926 1.00 98.06 96 GLN A O 1
ATOM 755 N N . THR A 1 97 ? 3.113 -6.321 -6.922 1.00 97.38 97 THR A N 1
ATOM 756 C CA . THR A 1 97 ? 1.782 -5.895 -6.464 1.00 97.38 97 THR A CA 1
ATOM 757 C C . THR A 1 97 ? 0.668 -6.699 -7.127 1.00 97.38 97 THR A C 1
ATOM 759 O O . THR A 1 97 ? -0.278 -7.093 -6.449 1.00 97.38 97 THR A O 1
ATOM 762 N N . ALA A 1 98 ? 0.793 -7.019 -8.419 1.00 97.88 98 ALA A N 1
ATOM 763 C CA . ALA A 1 98 ? -0.149 -7.899 -9.107 1.00 97.88 98 ALA A CA 1
ATOM 764 C C . ALA A 1 98 ? -0.145 -9.319 -8.517 1.00 97.88 98 ALA A C 1
ATOM 766 O O . ALA A 1 98 ? -1.211 -9.901 -8.315 1.00 97.88 98 ALA A O 1
ATOM 767 N N . TYR A 1 99 ? 1.035 -9.858 -8.196 1.00 98.19 99 TYR A N 1
ATOM 768 C CA . TYR A 1 99 ? 1.192 -11.154 -7.540 1.00 98.19 99 TYR A CA 1
ATOM 769 C C . TYR A 1 99 ? 0.483 -11.169 -6.182 1.00 98.19 99 TYR A C 1
ATOM 771 O O . TYR A 1 99 ? -0.356 -12.034 -5.940 1.00 98.19 99 TYR A O 1
ATOM 779 N N . LEU A 1 100 ? 0.749 -10.177 -5.325 1.00 97.69 100 LEU A N 1
ATOM 780 C CA . LEU A 1 100 ? 0.108 -10.075 -4.011 1.00 97.69 100 LEU A CA 1
ATOM 781 C C . LEU A 1 100 ? -1.411 -9.930 -4.133 1.00 97.69 100 LEU A C 1
ATOM 783 O O . LEU A 1 100 ? -2.133 -10.661 -3.469 1.00 97.69 100 LEU A O 1
ATOM 787 N N . LYS A 1 101 ? -1.910 -9.086 -5.044 1.00 96.31 101 LYS A N 1
ATOM 788 C CA . LYS A 1 101 ? -3.356 -8.956 -5.283 1.00 96.31 101 LYS A CA 1
ATOM 789 C C . LYS A 1 101 ? -3.998 -10.257 -5.785 1.00 96.31 101 LYS A C 1
ATOM 791 O O . LYS A 1 101 ? -5.172 -10.487 -5.527 1.00 96.31 101 LYS A O 1
ATOM 796 N N . THR A 1 102 ? -3.256 -11.086 -6.520 1.00 95.81 102 THR A N 1
ATOM 797 C CA . THR A 1 102 ? -3.773 -12.341 -7.092 1.00 95.81 102 THR A CA 1
ATOM 798 C C . THR A 1 102 ? -3.823 -13.466 -6.061 1.00 95.81 102 THR A C 1
ATOM 800 O O . THR A 1 102 ? -4.800 -14.207 -6.027 1.00 95.81 102 THR A O 1
ATOM 803 N N . TYR A 1 103 ? -2.778 -13.606 -5.241 1.00 95.75 103 TYR A N 1
ATOM 804 C CA . TYR A 1 103 ? -2.614 -14.751 -4.336 1.00 95.75 103 TYR A CA 1
ATOM 805 C C . TYR A 1 103 ? -2.923 -14.446 -2.864 1.00 95.75 103 TYR A C 1
ATOM 807 O O . TYR A 1 103 ? -3.192 -15.375 -2.112 1.00 95.75 103 TYR A O 1
ATOM 815 N N . TYR A 1 104 ? -2.908 -13.171 -2.468 1.00 95.56 104 TYR A N 1
ATOM 816 C CA . TYR A 1 104 ? -3.196 -12.680 -1.112 1.00 95.56 104 TYR A CA 1
ATOM 817 C C . TYR A 1 104 ? -4.116 -11.446 -1.177 1.00 95.56 104 TYR A C 1
ATOM 819 O O . TYR A 1 104 ? -3.732 -10.346 -0.765 1.00 95.56 104 TYR A O 1
ATOM 827 N N . PRO A 1 105 ? -5.303 -11.570 -1.804 1.00 94.81 105 PRO A N 1
ATOM 828 C CA . PRO A 1 105 ? -6.146 -10.425 -2.132 1.00 94.81 105 PRO A CA 1
ATOM 829 C C . PRO A 1 105 ? -6.621 -9.667 -0.887 1.00 94.81 105 PRO A C 1
ATOM 831 O O . PRO A 1 105 ? -6.625 -8.435 -0.890 1.00 94.81 105 PRO A O 1
ATOM 834 N N . SER A 1 106 ? -6.982 -10.381 0.179 1.00 95.06 106 SER A N 1
ATOM 835 C CA . SER A 1 106 ? -7.488 -9.793 1.422 1.00 95.06 106 SER A CA 1
ATOM 836 C C . SER A 1 106 ? -6.409 -9.022 2.175 1.00 95.06 106 SER A C 1
ATOM 838 O O . SER A 1 106 ? -6.618 -7.869 2.553 1.00 95.06 106 SER A O 1
ATOM 840 N N . GLU A 1 107 ? -5.218 -9.599 2.317 1.00 95.88 107 GLU A N 1
ATOM 841 C CA . GLU A 1 107 ? -4.066 -8.954 2.949 1.00 95.88 107 GLU A CA 1
ATOM 842 C C . GLU A 1 107 ? -3.587 -7.757 2.124 1.00 95.88 107 GLU A C 1
ATOM 844 O O . GLU A 1 107 ? -3.287 -6.697 2.674 1.00 95.88 107 GLU A O 1
ATOM 849 N N . PHE A 1 108 ? -3.560 -7.895 0.795 1.00 96.94 108 PHE A N 1
ATOM 850 C CA . PHE A 1 108 ? -3.179 -6.812 -0.107 1.00 96.94 108 PHE A CA 1
ATOM 851 C C . PHE A 1 108 ? -4.148 -5.627 -0.012 1.00 96.94 108 PHE A C 1
ATOM 853 O O . PHE A 1 108 ? -3.711 -4.479 0.104 1.00 96.94 108 PHE A O 1
ATOM 860 N N . MET A 1 109 ? -5.459 -5.886 -0.017 1.00 96.75 109 MET A N 1
ATOM 861 C CA . MET A 1 109 ? -6.462 -4.829 0.134 1.00 96.75 109 MET A CA 1
ATOM 862 C C . MET A 1 109 ? -6.424 -4.196 1.532 1.00 96.75 109 MET A C 1
ATOM 864 O O . MET A 1 109 ? -6.561 -2.977 1.644 1.00 96.75 109 MET A O 1
ATOM 868 N N . ALA A 1 110 ? -6.162 -4.975 2.586 1.00 96.75 110 ALA A N 1
ATOM 869 C CA . ALA A 1 110 ? -5.991 -4.457 3.944 1.00 96.75 110 ALA A CA 1
ATOM 870 C C . ALA A 1 110 ? -4.759 -3.536 4.053 1.00 96.75 110 ALA A C 1
ATOM 872 O O . ALA A 1 110 ? -4.834 -2.444 4.626 1.00 96.75 110 ALA A O 1
ATOM 873 N N . ALA A 1 111 ? -3.643 -3.918 3.425 1.00 96.44 111 ALA A N 1
ATOM 874 C CA . ALA A 1 111 ? -2.446 -3.085 3.349 1.00 96.44 111 ALA A CA 1
ATOM 875 C C . ALA A 1 111 ? -2.697 -1.782 2.567 1.00 96.44 111 ALA A C 1
ATOM 877 O O . ALA A 1 111 ? -2.266 -0.713 3.003 1.00 96.44 111 ALA A O 1
ATOM 878 N N . LEU A 1 112 ? -3.440 -1.842 1.453 1.00 95.31 112 LEU A N 1
ATOM 879 C CA . LEU A 1 112 ? -3.814 -0.650 0.683 1.00 95.31 112 LEU A CA 1
ATOM 880 C C . LEU A 1 112 ? -4.680 0.318 1.495 1.00 95.31 112 LEU A C 1
ATOM 882 O O . LEU A 1 112 ? -4.373 1.511 1.533 1.00 95.31 112 LEU A O 1
ATOM 886 N N . LEU A 1 113 ? -5.715 -0.189 2.173 1.00 95.88 113 LEU A N 1
ATOM 887 C CA . LEU A 1 113 ? -6.565 0.616 3.056 1.00 95.88 113 LEU A CA 1
ATOM 888 C C . LEU A 1 113 ? -5.749 1.288 4.163 1.00 95.88 113 LEU A C 1
ATOM 890 O O . LEU A 1 113 ? -5.919 2.477 4.414 1.00 95.88 113 LEU A O 1
ATOM 894 N N . THR A 1 114 ? -4.821 0.549 4.770 1.00 95.00 114 THR A N 1
ATOM 895 C CA . THR A 1 114 ? -3.928 1.072 5.811 1.00 95.00 114 THR A CA 1
ATOM 896 C C . THR A 1 114 ? -2.998 2.162 5.272 1.00 95.00 114 THR A C 1
ATOM 898 O O . THR A 1 114 ? -2.834 3.203 5.902 1.00 95.00 114 THR A O 1
ATOM 901 N N . SER A 1 115 ? -2.418 1.971 4.082 1.00 94.81 115 SER A N 1
ATOM 902 C CA . SER A 1 115 ? -1.496 2.948 3.479 1.00 94.81 115 SER A CA 1
ATOM 903 C C . SER A 1 115 ? -2.153 4.291 3.140 1.00 94.81 115 SER A C 1
ATOM 905 O O . SER A 1 115 ? -1.482 5.321 3.108 1.00 94.81 115 SER A O 1
ATOM 907 N N . GLU A 1 116 ? -3.468 4.288 2.921 1.00 94.06 116 GLU A N 1
ATOM 908 C CA . GLU A 1 116 ? -4.260 5.462 2.555 1.00 94.06 116 GLU A CA 1
ATOM 909 C C . GLU A 1 116 ? -5.306 5.793 3.634 1.00 94.06 116 GLU A C 1
ATOM 911 O O . GLU A 1 116 ? -6.318 6.421 3.330 1.00 94.06 116 GLU A O 1
ATOM 916 N N . GLU A 1 117 ? -5.065 5.416 4.901 1.00 88.06 117 GLU A N 1
ATOM 917 C CA . GLU A 1 117 ? -6.033 5.559 6.008 1.00 88.06 117 GLU A CA 1
ATOM 918 C C . GLU A 1 117 ? -6.517 7.007 6.227 1.00 88.06 117 GLU A C 1
ATOM 920 O O . GLU A 1 117 ? -7.610 7.252 6.733 1.00 88.06 117 GLU A O 1
ATOM 925 N N . ASN A 1 118 ? -5.718 7.981 5.779 1.00 87.12 118 ASN A N 1
ATOM 926 C CA . ASN A 1 118 ? -6.005 9.412 5.867 1.00 87.12 118 ASN A CA 1
ATOM 927 C C . ASN A 1 118 ? -6.646 10.003 4.593 1.00 87.12 118 ASN A C 1
ATOM 929 O O . ASN A 1 118 ? -6.929 11.202 4.554 1.00 87.12 118 ASN A O 1
ATOM 933 N N . ASN A 1 119 ? -6.862 9.202 3.543 1.00 91.56 119 ASN A N 1
ATOM 934 C CA . ASN A 1 119 ? -7.407 9.638 2.257 1.00 91.56 119 ASN A CA 1
ATOM 935 C C . ASN A 1 119 ? -8.764 8.972 1.981 1.00 91.56 119 ASN A C 1
ATOM 937 O O . ASN A 1 119 ? -8.848 7.875 1.427 1.00 91.56 119 ASN A O 1
ATOM 941 N N . VAL A 1 120 ? -9.836 9.678 2.347 1.00 88.50 120 VAL A N 1
ATOM 942 C CA . VAL A 1 120 ? -11.220 9.186 2.245 1.00 88.50 120 VAL A CA 1
ATOM 943 C C . VAL A 1 120 ? -11.606 8.835 0.805 1.00 88.50 120 VAL A C 1
ATOM 945 O O . VAL A 1 120 ? -12.257 7.814 0.585 1.00 88.50 120 VAL A O 1
ATOM 948 N N . ASP A 1 121 ? -11.159 9.624 -0.177 1.00 92.25 121 ASP A N 1
ATOM 949 C CA . ASP A 1 121 ? -11.478 9.392 -1.590 1.00 92.25 121 ASP A CA 1
ATOM 950 C C . ASP A 1 121 ? -10.868 8.075 -2.088 1.00 92.25 121 ASP A C 1
ATOM 952 O O . ASP A 1 121 ? -11.528 7.289 -2.770 1.00 92.25 121 ASP A O 1
ATOM 956 N N . LYS A 1 122 ? -9.619 7.782 -1.700 1.00 93.56 122 LYS A N 1
ATOM 957 C CA . LYS A 1 122 ? -8.970 6.510 -2.050 1.00 93.56 122 LYS A CA 1
ATOM 958 C C . LYS A 1 122 ? -9.561 5.324 -1.300 1.00 93.56 122 LYS A C 1
ATOM 960 O O . LYS A 1 122 ? -9.750 4.274 -1.912 1.00 93.56 122 LYS A O 1
ATOM 965 N N . ILE A 1 123 ? -9.893 5.485 -0.017 1.00 92.25 123 ILE A N 1
ATOM 966 C CA . ILE A 1 123 ? -10.584 4.441 0.753 1.00 92.25 123 ILE A CA 1
ATOM 967 C C . ILE A 1 123 ? -11.887 4.044 0.053 1.00 92.25 123 ILE A C 1
ATOM 969 O O . ILE A 1 123 ? -12.141 2.853 -0.114 1.00 92.25 123 ILE A O 1
ATOM 973 N N . ALA A 1 124 ? -12.683 5.011 -0.415 1.00 93.25 124 ALA A N 1
ATOM 974 C CA . ALA A 1 124 ? -13.923 4.725 -1.135 1.00 93.25 124 ALA A CA 1
ATOM 975 C C . ALA A 1 124 ? -13.677 3.892 -2.407 1.00 93.25 124 ALA A C 1
ATOM 977 O O . ALA A 1 124 ? -14.356 2.887 -2.628 1.00 93.25 124 ALA A O 1
ATOM 978 N N . VAL A 1 125 ? -12.650 4.242 -3.192 1.00 96.19 125 VAL A N 1
ATOM 979 C CA . VAL A 1 125 ? -12.248 3.476 -4.386 1.00 96.19 125 VAL A CA 1
ATOM 980 C C . VAL A 1 125 ? -11.847 2.040 -4.029 1.00 96.19 125 VAL A C 1
ATOM 982 O O . VAL A 1 125 ? -12.236 1.101 -4.725 1.00 96.19 125 VAL A O 1
ATOM 985 N N . TYR A 1 126 ? -11.098 1.841 -2.942 1.00 95.50 126 TYR A N 1
ATOM 986 C CA . TYR A 1 126 ? -10.687 0.505 -2.500 1.00 95.50 126 TYR A CA 1
ATOM 987 C C . TYR A 1 126 ? -11.852 -0.326 -1.966 1.00 95.50 126 TYR A C 1
ATOM 989 O O . TYR A 1 126 ? -11.925 -1.515 -2.270 1.00 95.50 126 TYR A O 1
ATOM 997 N N . ILE A 1 127 ? -12.795 0.287 -1.248 1.00 93.69 127 ILE A N 1
ATOM 998 C CA . ILE A 1 127 ? -14.026 -0.379 -0.803 1.00 93.69 127 ILE A CA 1
ATOM 999 C C . ILE A 1 127 ? -14.838 -0.869 -2.008 1.00 93.69 127 ILE A C 1
ATOM 1001 O O . ILE A 1 127 ? -15.346 -1.991 -1.997 1.00 93.69 127 ILE A O 1
ATOM 1005 N N . ASP A 1 128 ? -14.948 -0.065 -3.065 1.00 95.31 128 ASP A N 1
ATOM 1006 C CA . ASP A 1 128 ? -15.658 -0.477 -4.277 1.00 95.31 128 ASP A CA 1
ATOM 1007 C C . ASP A 1 128 ? -14.934 -1.591 -5.040 1.00 95.31 128 ASP A C 1
ATOM 1009 O O . ASP A 1 128 ? -15.582 -2.473 -5.609 1.00 95.31 128 ASP A O 1
ATOM 1013 N N . GLU A 1 129 ? -13.603 -1.607 -5.022 1.00 95.25 129 GLU A N 1
ATOM 1014 C CA . GLU A 1 129 ? -12.822 -2.714 -5.576 1.00 95.25 129 GLU A CA 1
ATOM 1015 C C . GLU A 1 129 ? -12.998 -4.004 -4.758 1.00 95.25 129 GLU A C 1
ATOM 1017 O O . GLU A 1 129 ? -13.243 -5.064 -5.334 1.00 95.25 129 GLU A O 1
ATOM 1022 N N . MET A 1 130 ? -12.978 -3.919 -3.424 1.00 94.94 130 MET A N 1
ATOM 1023 C CA . MET A 1 130 ? -13.243 -5.060 -2.539 1.00 94.94 130 MET A CA 1
ATOM 1024 C C . MET A 1 130 ? -14.611 -5.689 -2.805 1.00 94.94 130 MET A C 1
ATOM 1026 O O . MET A 1 130 ? -14.716 -6.914 -2.866 1.00 94.94 130 MET A O 1
ATOM 1030 N N . LYS A 1 131 ? -15.649 -4.871 -3.043 1.00 93.19 131 LYS A N 1
ATOM 1031 C CA . LYS A 1 131 ? -16.986 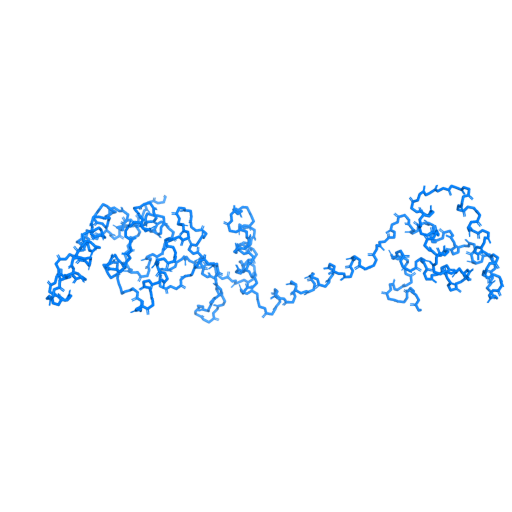-5.367 -3.415 1.00 93.19 131 LYS A CA 1
ATOM 1032 C C . LYS A 1 131 ? -16.945 -6.210 -4.690 1.00 93.19 131 LYS A C 1
ATOM 1034 O O . LYS A 1 131 ? -17.570 -7.264 -4.730 1.00 93.19 131 LYS A O 1
ATOM 1039 N N . LYS A 1 132 ? -16.193 -5.788 -5.716 1.00 94.81 132 LYS A N 1
ATOM 1040 C CA . LYS A 1 132 ? -16.026 -6.566 -6.962 1.00 94.81 132 LYS A CA 1
ATOM 1041 C C . LYS A 1 132 ? -15.250 -7.864 -6.737 1.00 94.81 132 LYS A C 1
ATOM 1043 O O . LYS A 1 132 ? -15.489 -8.842 -7.436 1.00 94.81 132 LYS A O 1
ATOM 1048 N N . MET A 1 133 ? -14.337 -7.865 -5.768 1.00 93.50 133 MET A N 1
ATOM 1049 C CA . MET A 1 133 ? -13.559 -9.035 -5.352 1.00 93.50 133 MET A CA 1
ATOM 1050 C C . MET A 1 133 ? -14.318 -9.946 -4.369 1.00 93.50 133 MET A C 1
ATOM 1052 O O . MET A 1 133 ? -13.780 -10.973 -3.974 1.00 93.50 133 MET A O 1
ATOM 1056 N N . ASN A 1 134 ? -15.560 -9.606 -3.992 1.00 92.56 134 ASN A N 1
ATOM 1057 C CA . ASN A 1 134 ? -16.359 -10.285 -2.962 1.00 92.56 134 ASN A CA 1
ATOM 1058 C C . ASN A 1 134 ? -15.707 -10.328 -1.564 1.00 92.56 134 ASN A C 1
ATOM 1060 O O . ASN A 1 134 ? -16.012 -11.221 -0.775 1.00 92.56 134 ASN A O 1
ATOM 1064 N N . ILE A 1 135 ? -14.861 -9.347 -1.237 1.00 94.75 135 ILE A N 1
ATOM 1065 C CA . ILE A 1 135 ? -14.241 -9.207 0.087 1.00 94.75 135 ILE A CA 1
ATOM 1066 C C . ILE A 1 135 ? -15.093 -8.250 0.917 1.00 94.75 135 ILE A C 1
ATOM 1068 O O . ILE A 1 135 ? -15.342 -7.107 0.518 1.00 94.75 135 ILE A O 1
ATOM 1072 N N . LYS A 1 136 ? -15.552 -8.701 2.085 1.00 93.81 136 LYS A N 1
ATOM 1073 C CA . LYS A 1 136 ? -16.402 -7.883 2.959 1.00 93.81 136 LYS A CA 1
ATOM 1074 C C . LYS A 1 136 ? -15.551 -6.990 3.860 1.00 93.81 136 LYS A C 1
ATOM 1076 O O . LYS A 1 136 ? -14.631 -7.470 4.506 1.00 93.81 136 LYS A O 1
ATOM 1081 N N . LEU A 1 137 ? -15.903 -5.709 3.965 1.00 94.56 137 LEU A N 1
ATOM 1082 C CA . LEU A 1 137 ? -15.384 -4.842 5.022 1.00 94.56 137 LEU A CA 1
ATOM 1083 C C . LEU A 1 137 ? -16.301 -4.939 6.246 1.00 94.56 137 LEU A C 1
ATOM 1085 O O . LEU A 1 137 ? -17.495 -4.644 6.163 1.00 94.56 137 LEU A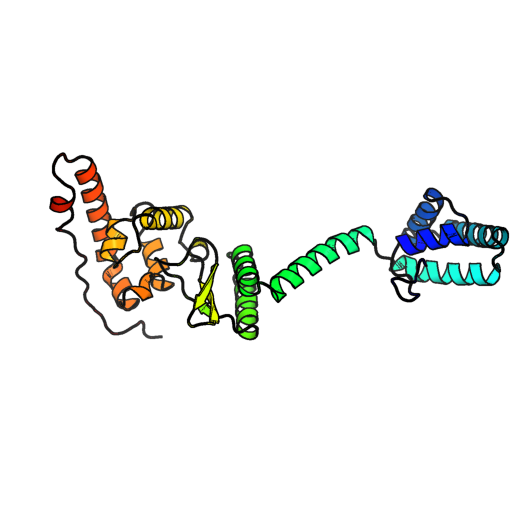 O 1
ATOM 1089 N N . LEU A 1 138 ? -15.747 -5.382 7.366 1.00 94.50 138 LEU A N 1
ATOM 1090 C CA . LEU A 1 138 ? -16.422 -5.497 8.651 1.00 94.50 138 LEU A CA 1
ATOM 1091 C C . LEU A 1 138 ? -16.213 -4.220 9.467 1.00 94.50 138 LEU A C 1
ATOM 1093 O O . LEU A 1 138 ? -15.158 -3.590 9.339 1.00 94.50 138 LEU A O 1
ATOM 1097 N N . PRO A 1 139 ? -17.180 -3.838 10.321 1.00 93.62 139 PRO A N 1
ATOM 1098 C CA . PRO A 1 139 ? -16.964 -2.767 11.285 1.00 93.62 139 PRO A CA 1
ATOM 1099 C C . PRO A 1 139 ? -15.781 -3.105 12.211 1.00 93.62 139 PRO A C 1
ATOM 1101 O O . PRO A 1 139 ? -15.402 -4.275 12.331 1.00 93.62 139 PRO A O 1
ATOM 1104 N N . PRO A 1 140 ? -15.180 -2.102 12.871 1.00 95.19 140 PRO A N 1
ATOM 1105 C CA . PRO A 1 140 ? -14.190 -2.367 13.908 1.00 95.19 140 PRO A CA 1
ATOM 1106 C C . PRO A 1 140 ? -14.812 -3.211 15.031 1.00 95.19 140 PRO A C 1
ATOM 1108 O O . PRO A 1 140 ? -16.015 -3.157 15.261 1.00 95.19 140 PRO A O 1
ATOM 1111 N N . SER A 1 141 ? -13.983 -3.952 15.761 1.00 94.88 141 SER A N 1
ATOM 1112 C CA . SER A 1 141 ? -14.368 -4.659 16.990 1.00 94.88 141 SER A CA 1
ATOM 1113 C C . SER A 1 141 ? -13.310 -4.403 18.046 1.00 94.88 141 SER A C 1
ATOM 1115 O O . SER A 1 141 ? -12.112 -4.437 17.746 1.00 94.88 141 SER A O 1
ATOM 1117 N N . ILE A 1 142 ? -13.749 -4.166 19.278 1.00 94.88 142 ILE A N 1
ATOM 1118 C CA . ILE A 1 142 ? -12.852 -3.921 20.400 1.00 94.88 142 ILE A CA 1
ATOM 1119 C C . ILE A 1 142 ? -11.970 -5.150 20.668 1.00 94.88 142 ILE A C 1
ATOM 1121 O O . ILE A 1 142 ? -10.779 -4.993 20.940 1.00 94.88 142 ILE A O 1
ATOM 1125 N N . ASN A 1 143 ? -12.509 -6.360 20.480 1.00 94.44 143 ASN A N 1
ATOM 1126 C CA . ASN A 1 143 ? -11.815 -7.627 20.724 1.00 94.44 143 ASN A CA 1
ATOM 1127 C C . ASN A 1 143 ? -11.008 -8.171 19.543 1.00 94.44 143 ASN A C 1
ATOM 1129 O O . ASN A 1 143 ? -10.127 -8.999 19.762 1.00 94.44 143 ASN A O 1
ATOM 1133 N N 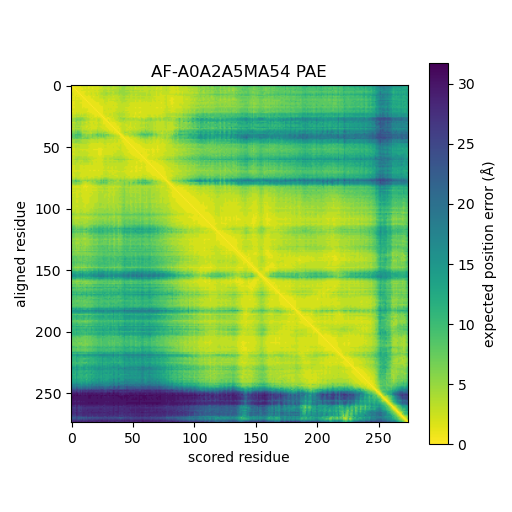. LYS A 1 144 ? -11.274 -7.744 18.303 1.00 93.12 144 LYS A N 1
ATOM 1134 C CA . LYS A 1 144 ? -10.624 -8.323 17.109 1.00 93.12 144 LYS A CA 1
ATOM 1135 C C . LYS A 1 144 ? -9.754 -7.341 16.337 1.00 93.12 144 LYS A C 1
ATOM 1137 O O . LYS A 1 144 ? -8.725 -7.749 15.807 1.00 93.12 144 LYS A O 1
ATOM 1142 N N . ALA A 1 145 ? -10.128 -6.064 16.277 1.00 94.44 145 ALA A N 1
ATOM 1143 C CA . ALA A 1 145 ? -9.398 -5.091 15.471 1.00 94.44 145 ALA A CA 1
ATOM 1144 C C . ALA A 1 145 ? -8.055 -4.717 16.115 1.00 94.44 145 ALA A C 1
ATOM 1146 O O . ALA A 1 145 ? -7.899 -4.743 17.338 1.00 94.44 145 ALA A O 1
ATOM 1147 N N . ILE A 1 146 ? -7.091 -4.348 15.277 1.00 94.44 146 ILE A N 1
ATOM 1148 C CA . ILE A 1 146 ? -5.817 -3.742 15.682 1.00 94.44 146 ILE A CA 1
ATOM 1149 C C . ILE A 1 146 ? -5.744 -2.312 15.133 1.00 94.44 146 ILE A C 1
ATOM 1151 O O . ILE A 1 146 ? -6.752 -1.767 14.684 1.00 94.44 146 ILE A O 1
ATOM 1155 N N . ARG A 1 147 ? -4.569 -1.670 15.173 1.00 94.44 147 ARG A N 1
ATOM 1156 C CA . ARG A 1 147 ? -4.387 -0.322 14.604 1.00 94.44 147 ARG A CA 1
ATOM 1157 C C . ARG A 1 147 ? -4.757 -0.279 13.121 1.00 94.44 147 ARG A C 1
ATOM 1159 O O . ARG A 1 147 ? -5.463 0.627 12.692 1.00 94.44 147 ARG A O 1
ATOM 1166 N N . GLU A 1 148 ? -4.274 -1.261 12.379 1.00 95.75 148 GLU A N 1
ATOM 1167 C CA . GLU A 1 148 ? -4.309 -1.328 10.922 1.00 95.75 148 GLU A CA 1
ATOM 1168 C C . GLU A 1 148 ? -5.499 -2.162 10.448 1.00 95.75 148 GLU A C 1
ATOM 1170 O O . GLU A 1 148 ? -6.045 -2.981 11.196 1.00 95.75 148 GLU A O 1
ATOM 1175 N N . PHE A 1 149 ? -5.907 -1.969 9.194 1.00 96.56 149 PHE A N 1
ATOM 1176 C CA . PHE A 1 149 ? -6.869 -2.877 8.579 1.00 96.56 149 PHE A CA 1
ATOM 1177 C C . PHE A 1 149 ? -6.249 -4.268 8.507 1.00 96.56 149 PHE A C 1
ATOM 1179 O O . PHE A 1 149 ? -5.079 -4.410 8.153 1.00 96.56 149 PHE A O 1
ATOM 1186 N N . SER A 1 150 ? -7.024 -5.293 8.849 1.00 95.56 150 SER A N 1
ATOM 1187 C CA . SER A 1 150 ? -6.512 -6.663 8.938 1.00 95.56 150 SER A CA 1
ATOM 1188 C C . SER A 1 150 ? -7.416 -7.631 8.199 1.00 95.56 150 SER A C 1
ATOM 1190 O O . SER A 1 150 ? -8.638 -7.557 8.324 1.00 95.56 150 SER A O 1
ATOM 1192 N N . ALA A 1 151 ? -6.809 -8.533 7.432 1.00 95.38 151 ALA A N 1
ATOM 1193 C CA . ALA A 1 151 ? -7.516 -9.631 6.791 1.00 95.38 151 ALA A CA 1
ATOM 1194 C C . ALA A 1 151 ? -7.918 -10.679 7.836 1.00 95.38 151 ALA A C 1
ATOM 1196 O O . ALA A 1 151 ? -7.148 -10.989 8.748 1.00 95.38 151 ALA A O 1
ATOM 1197 N N . LEU A 1 152 ? -9.131 -11.207 7.707 1.00 93.00 152 LEU A N 1
ATOM 1198 C CA . LEU A 1 152 ? -9.629 -12.325 8.495 1.00 93.00 152 LEU A CA 1
ATOM 1199 C C . LEU A 1 152 ? -10.645 -13.128 7.688 1.00 93.00 152 LEU A C 1
ATOM 1201 O O . LEU A 1 152 ? -11.189 -12.657 6.692 1.00 93.00 152 LEU A O 1
ATOM 1205 N N . GLU A 1 153 ? -10.946 -14.329 8.158 1.00 88.12 153 GLU A N 1
ATOM 1206 C CA . GLU A 1 153 ? -12.009 -15.146 7.589 1.00 88.12 153 GLU A CA 1
ATOM 1207 C C . GLU A 1 153 ? -13.277 -15.017 8.441 1.00 88.12 153 GLU A C 1
ATOM 1209 O O . GLU A 1 153 ? -13.241 -15.173 9.666 1.00 88.12 153 GLU A O 1
ATOM 1214 N N . GLN A 1 154 ? -14.409 -14.728 7.800 1.00 84.94 154 GLN A N 1
ATOM 1215 C CA . GLN A 1 154 ? -15.720 -14.760 8.437 1.00 84.94 154 GLN A CA 1
ATOM 1216 C C . GLN A 1 154 ? -16.672 -15.631 7.616 1.00 84.94 154 GLN A C 1
ATOM 1218 O O . GLN A 1 154 ? -16.892 -15.384 6.433 1.00 84.94 154 GLN A O 1
ATOM 1223 N N . ASP A 1 155 ? -17.270 -16.633 8.264 1.00 85.38 155 ASP A N 1
ATOM 1224 C CA . ASP A 1 155 ? -18.245 -17.550 7.658 1.00 85.38 155 ASP A CA 1
ATOM 1225 C C . ASP A 1 155 ? -17.719 -18.253 6.387 1.00 85.38 155 ASP A C 1
ATOM 1227 O O . ASP A 1 155 ? -18.448 -18.422 5.406 1.00 85.38 155 ASP A O 1
ATOM 1231 N N . GLY A 1 156 ? -16.435 -18.637 6.380 1.00 83.00 156 GLY A N 1
ATOM 1232 C CA . GLY A 1 156 ? -15.797 -19.278 5.225 1.00 83.00 156 GLY A CA 1
ATOM 1233 C C . GLY A 1 156 ? -15.465 -18.322 4.078 1.00 83.00 156 GLY A C 1
ATOM 1234 O O . GLY A 1 156 ? -15.266 -18.775 2.949 1.00 83.00 156 GLY A O 1
ATOM 1235 N N . LYS A 1 157 ? -15.495 -17.005 4.321 1.00 87.06 157 LYS A N 1
ATOM 1236 C CA . LYS A 1 157 ? -15.248 -15.970 3.313 1.00 87.06 157 LYS A CA 1
ATOM 1237 C C . LYS A 1 157 ? -14.217 -14.958 3.781 1.00 87.06 157 LYS A C 1
ATOM 1239 O O . LYS A 1 157 ? -14.211 -14.531 4.935 1.00 87.06 157 LYS A O 1
ATOM 1244 N N . ASP A 1 158 ? -13.434 -14.510 2.816 1.00 90.88 158 ASP A N 1
ATOM 1245 C CA . ASP A 1 158 ? -12.496 -13.409 2.936 1.00 90.88 158 ASP A CA 1
ATOM 1246 C C . ASP A 1 158 ? -13.181 -12.116 3.397 1.00 90.88 158 ASP A C 1
ATOM 1248 O O . ASP A 1 158 ? -14.132 -11.608 2.781 1.00 90.88 158 ASP A O 1
ATOM 1252 N N . ALA A 1 159 ? -12.670 -11.561 4.488 1.00 94.75 159 ALA A N 1
ATOM 1253 C CA . ALA A 1 159 ? -13.124 -10.306 5.045 1.00 94.75 159 ALA A CA 1
ATOM 1254 C C . ALA A 1 159 ? -11.945 -9.471 5.555 1.00 94.75 159 ALA A C 1
ATOM 1256 O O . ALA A 1 159 ? -10.843 -9.953 5.805 1.00 94.75 159 ALA A O 1
ATOM 1257 N N . ILE A 1 160 ? -12.188 -8.178 5.714 1.00 96.62 160 ILE A N 1
ATOM 1258 C CA . ILE A 1 160 ? -11.241 -7.238 6.301 1.00 96.62 160 ILE A CA 1
ATOM 1259 C C . ILE A 1 160 ? -11.941 -6.560 7.461 1.00 96.62 160 ILE A C 1
ATOM 1261 O O . ILE A 1 160 ? -13.056 -6.064 7.302 1.00 96.62 160 ILE A O 1
ATOM 1265 N N . ILE A 1 161 ? -11.294 -6.516 8.619 1.00 95.75 161 ILE A N 1
ATOM 1266 C CA . ILE A 1 161 ? -11.777 -5.744 9.758 1.00 95.75 161 ILE A CA 1
ATOM 1267 C C . ILE A 1 161 ? -11.217 -4.330 9.727 1.00 95.75 161 ILE A C 1
ATOM 1269 O O . ILE A 1 161 ? -10.042 -4.111 9.416 1.00 95.75 161 ILE A O 1
ATOM 1273 N N . TYR A 1 162 ? -12.079 -3.365 10.038 1.00 95.31 162 TYR A N 1
ATOM 1274 C CA . TYR A 1 162 ? -11.701 -1.962 10.091 1.00 95.31 162 TYR A CA 1
ATOM 1275 C C . TYR A 1 162 ? -10.634 -1.722 11.167 1.00 95.31 162 TYR A C 1
ATOM 1277 O O . TYR A 1 162 ? -10.815 -2.112 12.323 1.00 95.31 162 TYR A O 1
ATOM 1285 N N . GLY A 1 163 ? -9.540 -1.055 10.797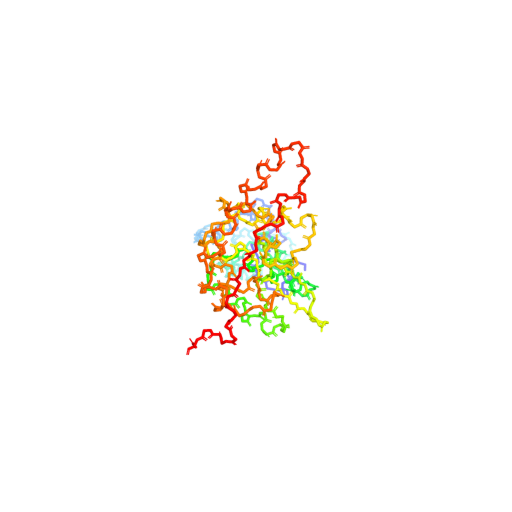 1.00 95.25 163 GLY A N 1
ATOM 1286 C CA . GLY A 1 163 ? -8.474 -0.699 11.733 1.00 95.25 163 GLY A CA 1
ATOM 1287 C C . GLY A 1 163 ? -8.907 0.405 12.697 1.00 95.25 163 GLY A C 1
ATOM 1288 O O . GLY A 1 163 ? -9.493 1.410 12.289 1.00 95.25 163 GLY A O 1
ATOM 1289 N N . LEU A 1 164 ? -8.590 0.257 13.984 1.00 94.44 164 LEU A N 1
ATOM 1290 C CA . LEU A 1 164 ? -8.921 1.247 15.016 1.00 94.44 164 LEU A CA 1
ATOM 1291 C C . LEU A 1 164 ? -8.231 2.597 14.771 1.00 94.44 164 LEU A C 1
ATOM 1293 O O . LEU A 1 164 ? -8.782 3.634 15.133 1.00 94.44 164 LEU A O 1
ATOM 1297 N N . GLY A 1 165 ? -7.056 2.594 14.132 1.00 92.06 165 GLY A N 1
ATOM 1298 C CA . GLY A 1 165 ? -6.307 3.806 13.790 1.00 92.06 165 GLY A CA 1
ATOM 1299 C C . GLY A 1 165 ? -6.973 4.660 12.708 1.00 92.06 165 GLY A C 1
ATOM 1300 O O . GLY A 1 165 ? -6.792 5.874 12.694 1.00 92.06 165 GLY A O 1
ATOM 1301 N N . ALA A 1 166 ? -7.809 4.054 11.862 1.00 92.25 166 ALA A N 1
ATOM 1302 C CA . ALA A 1 166 ? -8.549 4.756 10.817 1.00 92.25 166 ALA A CA 1
ATOM 1303 C C . ALA A 1 166 ? -9.849 5.413 11.334 1.00 92.25 166 ALA A C 1
ATOM 1305 O O . ALA A 1 166 ? -10.566 6.070 10.573 1.00 92.25 166 ALA A O 1
ATOM 1306 N N . ILE A 1 167 ? -10.189 5.247 12.620 1.00 92.62 167 ILE A N 1
ATOM 1307 C CA . ILE A 1 167 ? -11.362 5.881 13.233 1.00 92.62 167 ILE A CA 1
ATOM 1308 C C . ILE A 1 167 ? -10.993 7.301 13.666 1.00 92.62 167 ILE A C 1
ATOM 1310 O O . ILE A 1 167 ? -10.124 7.530 14.508 1.00 92.62 167 ILE A O 1
ATOM 1314 N N . LYS A 1 168 ? -11.712 8.292 13.133 1.00 89.88 168 LYS A N 1
ATOM 1315 C CA . LYS A 1 168 ? -11.495 9.701 13.477 1.00 89.88 168 LYS A CA 1
ATOM 1316 C C . LYS A 1 168 ? -11.607 9.920 14.990 1.00 89.88 168 LYS A C 1
ATOM 1318 O O . LYS A 1 168 ? -12.611 9.574 15.597 1.00 89.88 168 LYS A O 1
ATOM 1323 N N . SER A 1 169 ? -10.629 10.615 15.570 1.00 89.88 169 SER A N 1
ATOM 1324 C CA . SER A 1 169 ? -10.503 10.881 17.017 1.00 89.88 169 SER A CA 1
ATOM 1325 C C . SER A 1 169 ? -10.042 9.697 17.879 1.00 89.88 169 SER A C 1
ATOM 1327 O O . SER A 1 169 ? -9.969 9.858 19.095 1.00 89.88 169 SER A O 1
ATOM 1329 N N . VAL A 1 170 ? -9.680 8.556 17.286 1.00 92.81 170 VAL A N 1
ATOM 1330 C CA . VAL A 1 170 ? -8.977 7.473 17.985 1.00 92.81 170 VAL A CA 1
ATOM 1331 C C . VAL A 1 170 ? -7.480 7.630 17.722 1.00 92.81 170 VAL A C 1
ATOM 1333 O O . VAL A 1 170 ? -7.007 7.457 16.605 1.00 92.81 170 VAL A O 1
ATOM 1336 N N . GLY A 1 171 ? -6.731 8.049 18.743 1.00 90.56 171 GLY A N 1
ATOM 1337 C CA . GLY A 1 171 ? -5.283 8.254 18.637 1.00 90.56 171 GLY A CA 1
ATOM 1338 C C . GLY A 1 171 ? -4.477 6.978 18.887 1.00 90.56 171 GLY A C 1
ATOM 1339 O O . GLY A 1 171 ? -4.969 6.042 19.513 1.00 90.56 171 GLY A O 1
ATOM 1340 N N . ILE A 1 172 ? -3.200 6.984 18.488 1.00 92.06 172 ILE A N 1
ATOM 1341 C CA . ILE A 1 172 ? -2.254 5.880 18.743 1.00 92.06 172 ILE A CA 1
ATOM 1342 C C . ILE A 1 172 ? -2.236 5.457 20.227 1.00 92.06 172 ILE A C 1
ATOM 1344 O O . ILE A 1 172 ? -2.422 4.268 20.480 1.00 92.06 172 ILE A O 1
ATOM 1348 N N . PRO A 1 173 ? -2.157 6.377 21.217 1.00 93.44 173 PRO A N 1
ATOM 1349 C CA . PRO A 1 173 ? -2.125 5.980 22.628 1.00 93.44 173 PRO A CA 1
ATOM 1350 C C . PRO A 1 173 ? -3.393 5.255 23.098 1.00 93.44 173 PRO A C 1
ATOM 1352 O O . PRO A 1 173 ? -3.337 4.446 24.022 1.00 93.44 173 PRO A O 1
ATOM 1355 N N . ALA A 1 174 ? -4.543 5.547 22.479 1.00 93.38 174 ALA A N 1
ATOM 1356 C CA . ALA A 1 174 ? -5.801 4.873 22.782 1.00 93.38 174 ALA A CA 1
ATOM 1357 C C . ALA A 1 174 ? -5.798 3.434 22.252 1.00 93.38 174 ALA A C 1
ATOM 1359 O O . ALA A 1 174 ? -6.213 2.521 22.961 1.00 93.38 174 ALA A O 1
ATOM 1360 N N . VAL A 1 175 ? -5.299 3.231 21.026 1.00 94.50 175 VAL A N 1
ATOM 1361 C CA . VAL A 1 175 ? -5.178 1.896 20.424 1.00 94.50 175 VAL A CA 1
ATOM 1362 C C . VAL A 1 175 ? -4.165 1.047 21.189 1.00 94.50 175 VAL A C 1
ATOM 1364 O O . VAL A 1 175 ? -4.461 -0.097 21.510 1.00 94.50 175 VAL A O 1
ATOM 1367 N N . GLU A 1 176 ? -3.001 1.599 21.532 1.00 94.44 176 GLU A N 1
ATOM 1368 C CA . GLU A 1 176 ? -1.979 0.885 22.309 1.00 94.44 176 GLU A CA 1
ATOM 1369 C C . GLU A 1 176 ? -2.507 0.451 23.676 1.00 94.44 176 GLU A C 1
ATOM 1371 O O . GLU A 1 176 ? -2.358 -0.710 24.043 1.00 94.44 176 GLU A O 1
ATOM 1376 N N . ASN A 1 177 ? -3.195 1.343 24.397 1.00 94.25 177 ASN A N 1
ATOM 1377 C CA . ASN A 1 177 ? -3.791 1.003 25.688 1.00 94.25 177 ASN A CA 1
ATOM 1378 C C . ASN A 1 177 ? -4.846 -0.100 25.588 1.00 94.25 177 ASN A C 1
ATOM 1380 O O . ASN A 1 177 ? -4.924 -0.957 26.461 1.00 94.25 177 ASN A O 1
ATOM 1384 N N . LEU A 1 178 ? -5.650 -0.074 24.528 1.00 93.94 178 LEU A N 1
ATOM 1385 C CA . LEU A 1 178 ? -6.645 -1.103 24.263 1.00 93.94 178 LEU A CA 1
ATOM 1386 C C . LEU A 1 178 ? -5.988 -2.456 23.976 1.00 93.94 178 LEU A C 1
ATOM 1388 O O . LEU A 1 178 ? -6.448 -3.473 24.488 1.00 93.94 178 LEU A O 1
ATOM 1392 N N . LEU A 1 179 ? -4.927 -2.480 23.165 1.00 93.88 179 LEU A N 1
ATOM 1393 C CA . LEU A 1 179 ? -4.206 -3.712 22.836 1.00 93.88 179 LEU A CA 1
ATOM 1394 C C . LEU A 1 179 ? -3.450 -4.273 24.046 1.00 93.88 179 LEU A C 1
ATOM 1396 O O . LEU A 1 179 ? -3.420 -5.486 24.226 1.00 93.88 179 LEU A O 1
ATOM 1400 N N . GLU A 1 180 ? -2.888 -3.404 24.887 1.00 93.69 180 GLU A N 1
ATOM 1401 C CA . GLU A 1 180 ? -2.275 -3.767 26.168 1.00 93.69 180 GLU A CA 1
ATOM 1402 C C . GLU A 1 180 ? -3.314 -4.387 27.114 1.00 93.69 180 GLU A C 1
ATOM 1404 O O . GLU A 1 180 ? -3.125 -5.503 27.585 1.00 93.69 180 GLU A O 1
ATOM 1409 N N . ALA A 1 181 ? -4.465 -3.731 27.293 1.00 91.56 181 ALA A N 1
ATOM 1410 C CA . ALA A 1 181 ? -5.561 -4.225 28.131 1.00 91.56 181 ALA A CA 1
ATOM 1411 C C . ALA A 1 181 ? -6.155 -5.568 27.656 1.00 91.56 181 ALA A C 1
ATOM 1413 O O . ALA A 1 181 ? -6.759 -6.287 28.449 1.00 91.56 181 ALA A O 1
ATOM 1414 N N . ARG A 1 182 ? -5.987 -5.915 26.373 1.00 92.75 182 ARG A N 1
ATOM 1415 C CA . ARG A 1 182 ? -6.416 -7.198 25.791 1.00 92.75 182 ARG A CA 1
ATOM 1416 C C . ARG A 1 182 ? -5.446 -8.349 26.020 1.00 92.75 182 ARG A C 1
ATOM 1418 O O . ARG A 1 182 ? -5.818 -9.490 25.748 1.00 92.75 182 ARG A O 1
ATOM 1425 N N . GLN A 1 183 ? -4.223 -8.091 26.486 1.00 89.75 183 GLN A N 1
ATOM 1426 C CA . GLN A 1 183 ? -3.272 -9.171 26.782 1.00 89.75 183 GLN A CA 1
ATOM 1427 C C . GLN A 1 183 ? -3.791 -10.090 27.897 1.00 89.75 183 GLN A C 1
ATOM 1429 O O . GLN A 1 183 ? -3.542 -11.292 27.857 1.00 89.75 183 GLN A O 1
ATOM 1434 N N . ASP A 1 184 ? -4.604 -9.546 28.806 1.00 83.81 184 ASP A N 1
ATOM 1435 C CA . ASP A 1 184 ? -5.265 -10.277 29.894 1.00 83.81 184 ASP A CA 1
ATOM 1436 C C . ASP A 1 184 ? -6.541 -11.027 29.447 1.00 83.81 184 ASP A C 1
ATOM 1438 O O . ASP A 1 184 ? -7.273 -11.584 30.269 1.00 83.81 184 ASP A O 1
ATOM 1442 N N . GLY A 1 185 ? -6.826 -11.047 28.140 1.00 90.12 185 GLY A N 1
ATOM 1443 C CA . GLY A 1 185 ? -7.976 -11.711 27.528 1.00 90.12 185 GLY A CA 1
ATOM 1444 C C . GLY A 1 185 ? -8.985 -10.748 26.899 1.00 90.12 185 GLY A C 1
ATOM 1445 O O . GLY A 1 185 ? -8.914 -9.529 27.058 1.00 90.12 185 GLY A O 1
ATOM 1446 N N . GLU A 1 186 ? -9.945 -11.318 26.169 1.00 92.44 186 GLU A N 1
ATOM 1447 C CA . GLU A 1 186 ? -11.031 -10.565 25.533 1.00 92.44 186 GLU A CA 1
ATOM 1448 C C . GLU A 1 186 ? -11.897 -9.828 26.565 1.00 92.44 186 GLU A C 1
ATOM 1450 O O . GLU A 1 186 ? -12.104 -10.292 27.692 1.00 92.44 186 GLU A O 1
ATOM 1455 N N . PHE A 1 187 ? -12.428 -8.677 26.158 1.00 93.75 187 PHE A N 1
ATOM 1456 C CA . PHE A 1 187 ? -13.410 -7.934 26.930 1.00 93.75 187 PHE A CA 1
ATOM 1457 C C . PHE A 1 187 ? -14.750 -8.667 26.878 1.00 93.75 187 PHE A C 1
ATOM 1459 O O . PHE A 1 187 ? -15.308 -8.873 25.796 1.00 93.75 187 PHE A O 1
ATOM 1466 N N . LYS A 1 188 ? -15.269 -9.048 28.048 1.00 90.69 188 LYS A N 1
ATOM 1467 C CA . LYS A 1 188 ? -16.538 -9.792 28.158 1.00 90.69 188 LYS A CA 1
ATOM 1468 C C . LYS A 1 188 ? -17.752 -8.906 27.912 1.00 90.69 188 LYS A C 1
ATOM 1470 O O . LYS A 1 188 ? -18.722 -9.325 27.290 1.00 90.69 188 LYS A O 1
ATOM 1475 N N . ASP A 1 189 ? -17.691 -7.695 28.445 1.00 89.62 189 ASP A N 1
ATOM 1476 C CA . ASP A 1 189 ? -18.721 -6.684 28.320 1.00 89.62 189 ASP A CA 1
ATOM 1477 C C . ASP A 1 189 ? -18.101 -5.284 28.436 1.00 89.62 189 ASP A C 1
ATOM 1479 O O . ASP A 1 189 ? -16.890 -5.097 28.597 1.00 89.62 189 ASP A O 1
ATOM 1483 N N . ILE A 1 190 ? -18.956 -4.273 28.352 1.00 89.69 190 ILE A N 1
ATOM 1484 C CA . ILE A 1 190 ? -18.557 -2.874 28.459 1.00 89.69 190 ILE A CA 1
ATOM 1485 C C . ILE A 1 190 ? -18.007 -2.508 29.849 1.00 89.69 190 ILE A C 1
ATOM 1487 O O . ILE A 1 190 ? -17.141 -1.643 29.929 1.00 89.69 190 ILE A O 1
ATOM 1491 N N . ASN A 1 191 ? -18.449 -3.149 30.938 1.00 88.00 191 ASN A N 1
ATOM 1492 C CA . ASN A 1 191 ? -17.910 -2.885 32.276 1.00 88.00 191 ASN A CA 1
ATOM 1493 C C . ASN A 1 191 ? -16.489 -3.441 32.400 1.00 88.00 191 ASN A C 1
ATOM 1495 O O . ASN A 1 191 ? -15.615 -2.746 32.912 1.00 88.00 191 ASN A O 1
ATOM 1499 N N . ASP A 1 192 ? -16.248 -4.646 31.880 1.00 90.19 192 ASP A N 1
ATOM 1500 C CA . ASP A 1 192 ? -14.919 -5.258 31.808 1.00 90.19 192 ASP A CA 1
ATOM 1501 C C . ASP A 1 192 ? -13.966 -4.401 30.961 1.00 90.19 192 ASP A C 1
ATOM 1503 O O . ASP A 1 192 ? -12.832 -4.137 31.363 1.00 90.19 192 ASP A O 1
ATOM 1507 N N . PHE A 1 193 ? -14.451 -3.862 29.836 1.00 92.62 193 PHE A N 1
ATOM 1508 C CA . PHE A 1 193 ? -13.703 -2.888 29.042 1.00 92.62 193 PHE A CA 1
ATOM 1509 C C . PHE A 1 193 ? -13.323 -1.648 29.864 1.00 92.62 193 PHE A C 1
ATOM 1511 O O . PHE A 1 193 ? -12.134 -1.356 30.012 1.00 92.62 193 PHE A O 1
ATOM 1518 N N . LEU A 1 194 ? -14.301 -0.941 30.447 1.00 91.25 194 LEU A N 1
ATOM 1519 C CA . LEU A 1 194 ? -14.063 0.274 31.245 1.00 91.25 194 LEU A CA 1
ATOM 1520 C C . LEU A 1 194 ? -13.166 0.003 32.465 1.00 91.25 194 LEU A C 1
ATOM 1522 O O . LEU A 1 194 ? -12.394 0.876 32.870 1.00 91.25 194 LEU A O 1
ATOM 1526 N N . GLY A 1 195 ? -13.255 -1.208 33.016 1.00 88.50 195 GLY A N 1
ATOM 1527 C CA . GLY A 1 195 ? -12.493 -1.690 34.159 1.00 88.50 195 GLY A CA 1
ATOM 1528 C C . GLY A 1 195 ? -11.027 -1.991 33.865 1.00 88.50 195 GLY A C 1
ATOM 1529 O O . GLY A 1 195 ? -10.245 -2.006 34.814 1.00 88.50 195 GLY A O 1
ATOM 1530 N N . LYS A 1 196 ? -10.631 -2.150 32.593 1.00 90.25 196 LYS A N 1
ATOM 1531 C CA . LYS A 1 196 ? -9.250 -2.450 32.164 1.00 90.25 196 LYS A CA 1
ATOM 1532 C C . LYS A 1 196 ? -8.543 -1.276 31.480 1.00 90.25 196 LYS A C 1
ATOM 1534 O O . LYS A 1 196 ? -7.330 -1.124 31.620 1.00 90.25 196 LYS A O 1
ATOM 1539 N N . ILE A 1 197 ? -9.271 -0.390 30.807 1.00 91.31 197 ILE A N 1
ATOM 1540 C CA . ILE A 1 197 ? -8.666 0.736 30.075 1.00 91.31 197 ILE A CA 1
ATOM 1541 C C . ILE A 1 197 ? -8.196 1.885 30.982 1.00 91.31 197 ILE A C 1
ATOM 1543 O O . ILE A 1 197 ? -8.579 1.977 32.151 1.00 91.31 197 ILE A O 1
ATOM 1547 N N . ASP A 1 198 ? -7.373 2.775 30.421 1.00 90.69 198 ASP A N 1
ATOM 1548 C CA . ASP A 1 198 ? -6.959 4.042 31.027 1.00 90.69 198 ASP A CA 1
ATOM 1549 C C . ASP A 1 198 ? -7.821 5.206 30.479 1.00 90.69 198 ASP A C 1
ATOM 1551 O O . ASP A 1 198 ? -7.706 5.556 29.294 1.00 90.69 198 ASP A O 1
ATOM 1555 N N . PRO A 1 199 ? -8.652 5.863 31.315 1.00 89.31 199 PRO A N 1
ATOM 1556 C CA . PRO A 1 199 ? -9.535 6.953 30.887 1.00 89.31 199 PRO A CA 1
ATOM 1557 C C . PRO A 1 199 ? -8.792 8.217 30.428 1.00 89.31 199 PRO A C 1
ATOM 1559 O O . PRO A 1 199 ? -9.398 9.098 29.810 1.00 89.31 199 PRO A O 1
ATOM 1562 N N . THR A 1 200 ? -7.494 8.349 30.724 1.00 90.12 200 THR A N 1
ATOM 1563 C CA . THR A 1 200 ? -6.673 9.459 30.214 1.00 90.12 200 THR A CA 1
ATOM 1564 C C . THR A 1 200 ? -6.300 9.260 28.744 1.00 90.12 200 THR A C 1
ATOM 1566 O O . THR A 1 200 ? -6.220 10.235 27.994 1.00 90.12 200 THR A O 1
ATOM 1569 N N . LYS A 1 201 ? -6.142 8.000 28.313 1.00 91.62 201 LYS A N 1
ATOM 1570 C CA . LYS A 1 201 ? -5.824 7.615 26.930 1.00 91.62 201 LYS A CA 1
ATOM 1571 C C . LYS A 1 201 ? -7.095 7.429 26.096 1.00 91.62 201 LYS A C 1
ATOM 1573 O O . LYS A 1 201 ? -7.167 7.909 24.964 1.00 91.62 201 LYS A O 1
ATOM 1578 N N . ILE A 1 202 ? -8.122 6.800 26.668 1.00 92.69 202 ILE A N 1
ATOM 1579 C CA . ILE A 1 202 ? -9.444 6.620 26.051 1.00 92.69 202 ILE A CA 1
ATOM 1580 C C . ILE A 1 202 ? -10.431 7.578 26.720 1.00 92.69 202 ILE A C 1
ATOM 1582 O O . ILE A 1 202 ? -11.163 7.234 27.644 1.00 92.69 202 ILE A O 1
ATOM 1586 N N . ASN A 1 203 ? -10.433 8.822 26.245 1.00 90.81 203 ASN A N 1
ATOM 1587 C CA . ASN A 1 203 ? -11.337 9.853 26.746 1.00 90.81 203 ASN A CA 1
ATOM 1588 C C . ASN A 1 203 ? -12.752 9.723 26.142 1.00 90.81 203 ASN A C 1
ATOM 1590 O O . ASN A 1 203 ? -12.993 8.943 25.219 1.00 90.81 203 ASN A O 1
ATOM 1594 N N . ARG A 1 204 ? -13.687 10.557 26.619 1.00 91.50 204 ARG A N 1
ATOM 1595 C CA . ARG A 1 204 ? -15.083 10.591 26.144 1.00 91.50 204 ARG A CA 1
ATOM 1596 C C . ARG A 1 204 ? -15.204 10.672 24.618 1.00 91.50 204 ARG A C 1
ATOM 1598 O O . ARG A 1 204 ? -16.022 9.973 24.038 1.00 91.50 204 ARG A O 1
ATOM 1605 N N . ARG A 1 205 ? -14.388 11.501 23.958 1.00 92.75 205 ARG A N 1
ATOM 1606 C CA . ARG A 1 205 ? -14.437 11.687 22.499 1.00 92.75 205 ARG A CA 1
ATOM 1607 C C . ARG A 1 205 ? -13.978 10.432 21.752 1.00 92.75 205 ARG A C 1
ATOM 1609 O O . ARG A 1 205 ? -14.550 10.095 20.714 1.00 92.75 205 ARG A O 1
ATOM 1616 N N . THR A 1 206 ? -12.964 9.745 22.274 1.00 93.94 206 THR A N 1
ATOM 1617 C CA . THR A 1 206 ? -12.521 8.446 21.755 1.00 93.94 206 THR A CA 1
ATOM 1618 C C . THR A 1 206 ? -13.633 7.410 21.902 1.00 93.94 206 THR A C 1
ATOM 1620 O O . THR A 1 206 ? -13.988 6.761 20.922 1.00 93.94 206 THR A O 1
ATOM 1623 N N . LEU A 1 207 ? -14.235 7.309 23.093 1.00 93.25 207 LEU A N 1
ATOM 1624 C CA . LEU A 1 207 ? -15.328 6.374 23.378 1.00 93.25 207 LEU A CA 1
ATOM 1625 C C . LEU A 1 207 ? -16.539 6.614 22.461 1.00 93.25 207 LEU A C 1
ATOM 1627 O O . LEU A 1 207 ? -17.075 5.678 21.874 1.00 93.25 207 LEU A O 1
ATOM 1631 N N . GLU A 1 208 ? -16.904 7.880 22.258 1.00 93.94 208 GLU A N 1
ATOM 1632 C CA . GLU A 1 208 ? -17.949 8.302 21.325 1.00 93.94 208 GLU A CA 1
ATOM 1633 C C . GLU A 1 208 ? -17.678 7.851 19.888 1.00 93.94 208 GLU A C 1
ATOM 1635 O O . GLU A 1 208 ? -18.570 7.345 19.205 1.00 93.94 208 GLU A O 1
ATOM 1640 N N . SER A 1 209 ? -16.436 8.013 19.434 1.00 95.06 209 SER A N 1
ATOM 1641 C CA . SER A 1 209 ? -16.033 7.645 18.076 1.00 95.06 209 SER A CA 1
ATOM 1642 C C . SER A 1 209 ? -16.031 6.126 17.888 1.00 95.06 209 SER A C 1
ATOM 1644 O O . SER A 1 209 ? -16.495 5.644 16.858 1.00 95.06 209 SER A O 1
ATOM 1646 N N . LEU A 1 210 ? -15.590 5.372 18.901 1.00 94.81 210 LEU A N 1
ATOM 1647 C CA . LEU A 1 210 ? -15.635 3.907 18.917 1.00 94.81 210 LEU A CA 1
ATOM 1648 C C . LEU A 1 210 ? -17.078 3.377 18.880 1.00 94.81 210 LEU A C 1
ATOM 1650 O O . LEU A 1 210 ? -17.375 2.487 18.083 1.00 94.81 210 LEU A O 1
ATOM 1654 N N . ILE A 1 211 ? -17.989 3.961 19.670 1.00 94.19 211 ILE A N 1
ATOM 1655 C CA . ILE A 1 211 ? -19.419 3.606 19.660 1.00 94.19 211 ILE A CA 1
ATOM 1656 C C . ILE A 1 211 ? -20.036 3.892 18.290 1.00 94.19 211 ILE A C 1
ATOM 1658 O O . ILE A 1 211 ? -20.653 3.011 17.697 1.00 94.19 211 ILE A O 1
ATOM 1662 N N . LYS A 1 212 ? -19.828 5.096 17.743 1.00 93.38 212 LYS A N 1
ATOM 1663 C CA . LYS A 1 212 ? -20.368 5.475 16.426 1.00 93.38 212 LYS A CA 1
ATOM 1664 C C . LYS A 1 212 ? -19.841 4.590 15.298 1.00 93.38 212 LYS A C 1
ATOM 1666 O O . LYS A 1 212 ? -20.599 4.264 14.385 1.00 93.38 212 LYS A O 1
ATOM 1671 N N . ALA A 1 213 ? -18.572 4.190 15.371 1.00 93.38 213 ALA A N 1
ATOM 1672 C CA . ALA A 1 213 ? -17.951 3.303 14.394 1.00 93.38 213 ALA A CA 1
ATOM 1673 C C . ALA A 1 213 ? -18.441 1.845 14.494 1.00 93.38 213 ALA A C 1
ATOM 1675 O O . ALA A 1 213 ? -18.316 1.110 13.518 1.00 93.38 213 ALA A O 1
ATOM 1676 N N . GLY A 1 214 ? -19.027 1.441 15.627 1.00 93.94 214 GLY A N 1
ATOM 1677 C CA . GLY A 1 214 ? -19.523 0.081 15.859 1.00 93.94 214 GLY A CA 1
ATOM 1678 C C . GLY A 1 214 ? -18.552 -0.855 16.568 1.00 93.94 214 GLY A C 1
ATOM 1679 O O . GLY A 1 214 ? -18.761 -2.061 16.559 1.00 93.94 214 GLY A O 1
ATOM 1680 N N . ALA A 1 215 ? -17.506 -0.322 17.209 1.00 95.12 215 ALA A N 1
ATOM 1681 C CA . ALA A 1 215 ? -16.493 -1.134 17.889 1.00 95.12 215 ALA A CA 1
ATOM 1682 C C . ALA A 1 215 ? -17.059 -2.005 19.026 1.00 95.12 215 ALA A C 1
ATOM 1684 O O . ALA A 1 215 ? -16.440 -2.997 19.397 1.00 95.12 215 ALA A O 1
ATOM 1685 N N . PHE A 1 216 ? -18.222 -1.633 19.569 1.00 94.44 216 PHE A N 1
ATOM 1686 C CA . PHE A 1 216 ? -18.889 -2.305 20.687 1.00 94.44 216 PHE A CA 1
ATOM 1687 C C . PHE A 1 216 ? -20.137 -3.101 20.276 1.00 94.44 216 PHE A C 1
ATOM 1689 O O . PHE A 1 216 ? -20.847 -3.594 21.152 1.00 94.44 216 PHE A O 1
ATOM 1696 N N . ASP A 1 217 ? -20.414 -3.250 18.974 1.00 91.56 217 ASP A N 1
ATOM 1697 C CA . ASP A 1 217 ? -21.603 -3.970 18.484 1.00 91.56 217 ASP A CA 1
ATOM 1698 C C . ASP A 1 217 ? -21.623 -5.441 18.956 1.00 91.56 217 ASP A C 1
ATOM 1700 O O . ASP A 1 217 ? -22.684 -6.047 19.096 1.00 91.56 217 ASP A O 1
ATOM 1704 N N . GLU A 1 218 ? -20.453 -6.009 19.265 1.00 89.62 218 GLU A N 1
ATOM 1705 C CA . GLU A 1 218 ? -20.309 -7.368 19.801 1.00 89.62 218 GLU A CA 1
ATOM 1706 C C . GLU A 1 218 ? -20.877 -7.557 21.219 1.00 89.62 218 GLU A C 1
ATOM 1708 O O . GLU A 1 218 ? -21.149 -8.687 21.615 1.00 89.62 218 GLU A O 1
ATOM 1713 N N . PHE A 1 219 ? -21.121 -6.475 21.967 1.00 89.44 219 PHE A N 1
ATOM 1714 C CA . PHE A 1 219 ? -21.694 -6.535 23.319 1.00 89.44 219 PHE A CA 1
ATOM 1715 C C . PHE A 1 219 ? -23.229 -6.564 23.345 1.00 89.44 219 PHE A C 1
ATOM 1717 O O . PHE A 1 219 ? -23.821 -6.590 24.421 1.00 89.44 219 PHE A O 1
ATOM 1724 N N . GLY A 1 220 ? -23.892 -6.558 22.182 1.00 84.00 220 GLY A N 1
ATOM 1725 C CA . GLY A 1 220 ? -25.347 -6.727 22.083 1.00 84.00 220 GLY A CA 1
ATOM 1726 C C . GLY A 1 220 ? -26.182 -5.513 22.510 1.00 84.00 220 GLY A C 1
ATOM 1727 O O . GLY A 1 220 ? -27.402 -5.623 22.618 1.00 84.00 220 GLY A O 1
ATOM 1728 N N . PHE A 1 221 ? -25.554 -4.356 22.735 1.00 86.69 221 PHE A N 1
ATOM 1729 C CA . PHE A 1 221 ? -26.248 -3.089 22.974 1.00 86.69 221 PHE A CA 1
ATOM 1730 C C . PHE A 1 221 ? -26.431 -2.311 21.669 1.00 86.69 221 PHE A C 1
ATOM 1732 O O . PHE A 1 221 ? -25.549 -2.309 20.812 1.00 86.69 221 PHE A O 1
ATOM 1739 N N . THR A 1 222 ? -27.549 -1.592 21.543 1.00 89.00 222 THR A N 1
ATOM 1740 C CA . THR A 1 222 ? -27.731 -0.618 20.457 1.00 89.00 222 THR A CA 1
ATOM 1741 C C . THR A 1 222 ? -26.715 0.515 20.603 1.00 89.00 222 THR A C 1
ATOM 1743 O O . THR A 1 222 ? -26.369 0.926 21.723 1.00 89.00 222 THR A O 1
ATOM 1746 N N . ARG A 1 223 ? -26.239 1.067 19.482 1.00 91.00 223 ARG A N 1
ATOM 1747 C CA . ARG A 1 223 ? -25.268 2.175 19.533 1.00 91.00 223 ARG A CA 1
ATOM 1748 C C . ARG A 1 223 ? -25.904 3.406 20.175 1.00 91.00 223 ARG A C 1
ATOM 1750 O O . ARG A 1 223 ? -25.228 4.104 20.932 1.00 91.00 223 ARG A O 1
ATOM 1757 N N . LYS A 1 224 ? -27.205 3.629 19.953 1.00 89.25 224 LYS A N 1
ATOM 1758 C CA . LYS A 1 224 ? -28.008 4.652 20.647 1.00 89.25 224 LYS A CA 1
ATOM 1759 C C . LYS A 1 224 ? -28.001 4.469 22.165 1.00 89.25 224 LYS A C 1
ATOM 1761 O O . LYS A 1 224 ? -27.763 5.442 22.874 1.00 89.25 224 LYS A O 1
ATOM 1766 N N . ALA A 1 225 ? -28.203 3.251 22.680 1.00 88.56 225 ALA A N 1
ATOM 1767 C CA . ALA A 1 225 ? -28.169 3.014 24.125 1.00 88.56 225 ALA A CA 1
ATOM 1768 C C . ALA A 1 225 ? -26.792 3.335 24.724 1.00 88.56 225 ALA A C 1
ATOM 1770 O O . ALA A 1 225 ? -26.719 3.991 25.764 1.00 88.56 225 ALA A O 1
ATOM 1771 N N . LEU A 1 226 ? -25.704 2.931 24.062 1.00 89.62 226 LEU A N 1
ATOM 1772 C CA . LEU A 1 226 ? -24.346 3.263 24.509 1.00 89.62 226 LEU A CA 1
ATOM 1773 C C . LEU A 1 226 ? -24.078 4.774 24.446 1.00 89.62 226 LEU A C 1
ATOM 1775 O O . LEU A 1 226 ? -23.485 5.342 25.362 1.00 89.62 226 LEU A O 1
ATOM 1779 N N . PHE A 1 227 ? -24.542 5.437 23.388 1.00 90.19 227 PHE A N 1
ATOM 1780 C CA . PHE A 1 227 ? -24.349 6.869 23.184 1.00 90.19 227 PHE A CA 1
ATOM 1781 C C . PHE A 1 227 ? -25.134 7.725 24.189 1.00 90.19 227 PHE A C 1
ATOM 1783 O O . PHE A 1 227 ? -24.577 8.656 24.766 1.00 90.19 227 PHE A O 1
ATOM 1790 N N . ASP A 1 228 ? -26.395 7.391 24.461 1.00 89.38 228 ASP A N 1
ATOM 1791 C CA . ASP A 1 228 ? -27.227 8.114 25.433 1.00 89.38 228 ASP A CA 1
ATOM 1792 C C . ASP A 1 228 ? -26.689 7.973 26.869 1.00 89.38 228 ASP A C 1
ATOM 1794 O O . ASP A 1 228 ? -26.846 8.876 27.689 1.00 89.38 228 ASP A O 1
ATOM 1798 N N . ASN A 1 229 ? -26.009 6.861 27.172 1.00 88.69 229 ASN A N 1
ATOM 1799 C CA . ASN A 1 229 ? -25.384 6.605 28.472 1.00 88.69 229 ASN A CA 1
ATOM 1800 C C . ASN A 1 229 ? -23.910 7.067 28.542 1.00 88.69 229 ASN A C 1
ATOM 1802 O O . ASN A 1 229 ? -23.203 6.701 29.480 1.00 88.69 229 ASN A O 1
ATOM 1806 N N . MET A 1 230 ? -23.430 7.889 27.599 1.00 88.38 230 MET A N 1
ATOM 1807 C CA . MET A 1 230 ? -22.024 8.326 27.525 1.00 88.38 230 MET A CA 1
ATOM 1808 C C . MET A 1 230 ? -21.500 8.976 28.813 1.00 88.38 230 MET A C 1
ATOM 1810 O O . MET A 1 230 ? -20.343 8.769 29.180 1.00 88.38 230 MET A O 1
ATOM 1814 N N . GLU A 1 231 ? -22.334 9.766 29.500 1.00 87.69 231 GLU A N 1
ATOM 1815 C CA . GLU A 1 231 ? -21.959 10.394 30.776 1.00 87.69 231 GLU A CA 1
ATOM 1816 C C . GLU A 1 231 ? -21.663 9.327 31.833 1.00 87.69 231 GLU A C 1
ATOM 1818 O O . GLU A 1 231 ? -20.576 9.301 32.407 1.00 87.69 231 GLU A O 1
ATOM 1823 N N . ASN A 1 232 ? -22.588 8.376 31.987 1.00 87.88 232 ASN A N 1
ATOM 1824 C CA . ASN A 1 232 ? -22.473 7.269 32.931 1.00 87.88 232 ASN A CA 1
ATOM 1825 C C . ASN A 1 232 ? -21.238 6.406 32.630 1.00 87.88 232 ASN A C 1
ATOM 1827 O O . ASN A 1 232 ? -20.501 6.052 33.548 1.00 87.88 232 ASN A O 1
ATOM 1831 N N . LEU A 1 233 ? -20.973 6.113 31.350 1.00 88.56 233 LEU A N 1
ATOM 1832 C CA . LEU A 1 233 ? -19.791 5.354 30.920 1.00 88.56 233 LEU A CA 1
ATOM 1833 C C . LEU A 1 233 ? -18.488 6.089 31.261 1.00 88.56 233 LEU A C 1
ATOM 1835 O O . LEU A 1 233 ? -17.548 5.491 31.789 1.00 88.56 233 LEU A O 1
ATOM 1839 N N . SER A 1 234 ? -18.432 7.396 30.987 1.00 87.56 234 SER A N 1
ATOM 1840 C CA . SER A 1 234 ? -17.248 8.211 31.266 1.00 87.56 234 SER A CA 1
ATOM 1841 C C . SER A 1 234 ? -16.990 8.357 32.767 1.00 87.56 234 SER A C 1
ATOM 1843 O O . SER A 1 234 ? -15.830 8.354 33.185 1.00 87.56 234 SER A O 1
ATOM 1845 N N . GLU A 1 235 ? -18.035 8.512 33.580 1.00 87.81 235 GLU A N 1
ATOM 1846 C CA . GLU A 1 235 ? -17.905 8.563 35.037 1.00 87.81 235 GLU A CA 1
ATOM 1847 C C . GLU A 1 235 ? -17.476 7.217 35.618 1.00 87.81 235 GLU A C 1
ATOM 1849 O O . GLU A 1 235 ? -16.575 7.174 36.460 1.00 87.81 235 GLU A O 1
ATOM 1854 N N . ALA A 1 236 ? -18.082 6.120 35.157 1.00 87.38 236 ALA A N 1
ATOM 1855 C CA . ALA A 1 236 ? -17.742 4.777 35.606 1.00 87.38 236 ALA A CA 1
ATOM 1856 C C . ALA A 1 236 ? -16.286 4.429 35.283 1.00 87.38 236 ALA A C 1
ATOM 1858 O O . ALA A 1 236 ? -15.572 3.982 36.175 1.00 87.38 236 ALA A O 1
ATOM 1859 N N . SER A 1 237 ? -15.807 4.731 34.070 1.00 88.31 237 SER A N 1
ATOM 1860 C CA . SER A 1 237 ? -14.403 4.506 33.696 1.00 88.31 237 SER A CA 1
ATOM 1861 C C . SER A 1 237 ? -13.425 5.245 34.615 1.00 88.31 237 SER A C 1
ATOM 1863 O O . SER A 1 237 ? -12.433 4.669 35.059 1.00 88.31 237 SER A O 1
ATOM 1865 N N . ARG A 1 238 ? -13.724 6.503 34.974 1.00 87.88 238 ARG A N 1
ATOM 1866 C CA . ARG A 1 238 ? -12.895 7.277 35.914 1.00 87.88 238 ARG A CA 1
ATOM 1867 C C . ARG A 1 238 ? -12.901 6.674 37.317 1.00 87.88 238 ARG A C 1
ATOM 1869 O O . ARG A 1 238 ? -11.830 6.501 37.892 1.00 87.88 238 ARG A O 1
ATOM 1876 N N . LYS A 1 239 ? -14.081 6.324 37.841 1.00 87.81 239 LYS A N 1
ATOM 1877 C CA . LYS A 1 239 ? -14.227 5.695 39.165 1.00 87.81 239 LYS A CA 1
ATOM 1878 C C . LYS A 1 239 ? -13.504 4.348 39.224 1.00 87.81 239 LYS A C 1
ATOM 1880 O O . LYS A 1 239 ? -12.763 4.102 40.167 1.00 87.81 239 LYS A O 1
ATOM 1885 N N . MET A 1 240 ? -13.658 3.506 38.202 1.00 87.75 240 MET A N 1
ATOM 1886 C CA . MET A 1 240 ? -12.977 2.209 38.106 1.00 87.75 240 MET A CA 1
ATOM 1887 C C . MET A 1 240 ? -11.453 2.363 38.048 1.00 87.75 240 MET A C 1
ATOM 1889 O O . MET A 1 240 ? -10.738 1.626 38.723 1.00 87.75 240 MET A O 1
ATOM 1893 N N . ALA A 1 241 ? -10.940 3.339 37.294 1.00 87.06 241 ALA A N 1
ATOM 1894 C CA . ALA A 1 241 ? -9.505 3.614 37.241 1.00 87.06 241 ALA A CA 1
ATOM 1895 C C . ALA A 1 241 ? -8.951 4.121 38.585 1.00 87.06 241 ALA A C 1
ATOM 1897 O O . ALA A 1 241 ? -7.859 3.724 38.992 1.00 87.06 241 ALA A O 1
ATOM 1898 N N . GLU A 1 242 ? -9.705 4.964 39.299 1.00 85.81 242 GLU A N 1
ATOM 1899 C CA . GLU A 1 242 ? -9.343 5.430 40.642 1.00 85.81 242 GLU A CA 1
ATOM 1900 C C . GLU A 1 242 ? -9.321 4.277 41.652 1.00 85.81 242 GLU A C 1
ATOM 1902 O O . GLU A 1 242 ? -8.338 4.110 42.374 1.00 85.81 242 GLU A O 1
ATOM 1907 N N . VAL A 1 243 ? -10.354 3.429 41.645 1.00 84.50 243 VAL A N 1
ATOM 1908 C CA . VAL A 1 243 ? -10.419 2.214 42.468 1.00 84.50 243 VAL A CA 1
ATOM 1909 C C . VAL A 1 243 ? -9.235 1.293 42.179 1.00 84.50 243 VAL A C 1
ATOM 1911 O O . VAL A 1 243 ? -8.586 0.852 43.121 1.00 84.50 243 VAL A O 1
ATOM 1914 N N . ARG A 1 244 ? -8.892 1.055 40.906 1.00 83.38 244 ARG A N 1
ATOM 1915 C CA . ARG A 1 244 ? -7.749 0.210 40.517 1.00 83.38 244 ARG A CA 1
ATOM 1916 C C . ARG A 1 244 ? -6.421 0.776 41.016 1.00 83.38 244 ARG A C 1
ATOM 1918 O O . ARG A 1 244 ? -5.598 0.046 41.560 1.00 83.38 244 ARG A O 1
ATOM 1925 N N . LYS A 1 245 ? -6.225 2.090 40.882 1.00 82.00 245 LYS A N 1
ATOM 1926 C CA . LYS A 1 245 ? -5.037 2.781 41.398 1.00 82.00 245 LYS A CA 1
ATOM 1927 C C . LYS A 1 245 ? -4.934 2.661 42.921 1.00 82.00 245 LYS A C 1
ATOM 1929 O O . LYS A 1 245 ? -3.845 2.424 43.436 1.00 82.00 245 LYS A O 1
ATOM 1934 N N . ASN A 1 246 ? -6.058 2.796 43.623 1.00 81.75 246 ASN A N 1
ATOM 1935 C CA . ASN A 1 246 ? -6.118 2.665 45.076 1.00 81.75 246 ASN A CA 1
ATOM 1936 C C . ASN A 1 246 ? -5.907 1.208 45.524 1.00 81.75 246 ASN A C 1
ATOM 1938 O O . ASN A 1 246 ? -5.195 0.979 46.499 1.00 81.75 246 ASN A O 1
ATOM 1942 N N . ALA A 1 247 ? -6.450 0.231 44.793 1.00 75.75 247 ALA A N 1
ATOM 1943 C CA . ALA A 1 247 ? -6.259 -1.197 45.039 1.00 75.75 247 ALA A CA 1
ATOM 1944 C C . ALA A 1 247 ? -4.793 -1.619 44.859 1.00 75.75 247 ALA A C 1
ATOM 1946 O O . ALA A 1 247 ? -4.253 -2.290 45.729 1.00 75.75 247 ALA A O 1
ATOM 1947 N N . ALA A 1 248 ? -4.105 -1.117 43.827 1.00 69.44 248 ALA A N 1
ATOM 1948 C CA . ALA A 1 248 ? -2.668 -1.342 43.639 1.00 69.44 248 ALA A CA 1
ATOM 1949 C C . ALA A 1 248 ? -1.802 -0.768 44.783 1.00 69.44 248 ALA A C 1
ATOM 1951 O O . ALA A 1 248 ? -0.670 -1.201 44.989 1.00 69.44 248 ALA A O 1
ATOM 1952 N N . SER A 1 249 ? -2.324 0.211 45.533 1.00 70.38 249 SER A N 1
ATOM 1953 C CA . SER A 1 249 ? -1.695 0.759 46.744 1.00 70.38 249 SER A CA 1
ATOM 1954 C C . SER A 1 249 ? -2.220 0.157 48.056 1.00 70.38 249 SER A C 1
ATOM 1956 O O . SER A 1 249 ? -1.704 0.480 49.127 1.00 70.38 249 SER A O 1
ATOM 1958 N N . SER A 1 250 ? -3.246 -0.693 47.986 1.00 67.19 250 SER A N 1
ATOM 1959 C CA . SER A 1 250 ? -3.908 -1.316 49.129 1.00 67.19 250 SER A CA 1
ATOM 1960 C C . SER A 1 250 ? -3.274 -2.667 49.443 1.00 67.19 250 SER A C 1
ATOM 1962 O O . SER A 1 250 ? -2.951 -3.449 48.556 1.00 67.19 250 SER A O 1
ATOM 1964 N N . LEU A 1 251 ? -3.127 -2.964 50.733 1.00 61.88 251 LEU A N 1
ATOM 1965 C CA . LEU A 1 251 ? -2.660 -4.265 51.224 1.00 61.88 251 LEU A CA 1
ATOM 1966 C C . LEU A 1 251 ? -3.787 -5.317 51.302 1.00 61.88 251 LEU A C 1
ATOM 1968 O O . LEU A 1 251 ? -3.517 -6.475 51.610 1.00 61.88 251 LEU A O 1
ATOM 1972 N N . PHE A 1 252 ? -5.035 -4.914 51.043 1.00 60.12 252 PHE A N 1
ATOM 1973 C CA . PHE A 1 252 ? -6.227 -5.766 51.061 1.00 60.12 252 PHE A CA 1
ATOM 1974 C C . PHE A 1 252 ? -6.740 -5.977 49.629 1.00 60.12 252 PHE A C 1
ATOM 1976 O O . PHE A 1 252 ? -6.736 -5.034 48.836 1.00 60.12 252 PHE A O 1
ATOM 1983 N N . GLY A 1 253 ? -7.108 -7.225 49.314 1.00 53.53 253 GLY A N 1
ATOM 1984 C CA . GLY A 1 253 ? -7.198 -7.785 47.959 1.00 53.53 253 GLY A CA 1
ATOM 1985 C C . GLY A 1 253 ? -8.084 -7.036 46.956 1.00 53.53 253 GLY A C 1
ATOM 1986 O O . GLY A 1 253 ? -9.102 -6.441 47.301 1.00 53.53 253 GLY A O 1
ATOM 1987 N N . GLU A 1 254 ? -7.689 -7.122 45.682 1.00 53.03 254 GLU A N 1
ATOM 1988 C CA . GLU A 1 254 ? -8.302 -6.426 44.538 1.00 53.03 254 GLU A CA 1
ATOM 1989 C C . GLU A 1 254 ? -9.802 -6.725 44.344 1.00 53.03 254 GLU A C 1
ATOM 1991 O O . GLU A 1 254 ? -10.543 -5.868 43.856 1.00 53.03 254 GLU A O 1
ATOM 1996 N N . GLU A 1 255 ? -10.275 -7.907 44.752 1.00 49.91 255 GLU A N 1
ATOM 1997 C CA . GLU A 1 255 ? -11.666 -8.351 44.563 1.00 49.91 255 GLU A CA 1
ATOM 1998 C C . GLU A 1 255 ? -12.684 -7.585 45.429 1.00 49.91 255 GLU A C 1
ATOM 2000 O O . GLU A 1 255 ? -13.825 -7.381 45.012 1.00 49.91 255 GLU A O 1
ATOM 2005 N N . GLU A 1 256 ? -12.294 -7.105 46.615 1.00 48.50 256 GLU A N 1
ATOM 2006 C CA . GLU A 1 256 ? -13.235 -6.463 47.548 1.00 48.50 256 GLU A CA 1
ATOM 2007 C C . GLU A 1 256 ? -13.524 -4.999 47.158 1.00 48.50 256 GLU A C 1
ATOM 2009 O O . GLU A 1 256 ? -14.633 -4.504 47.351 1.00 48.50 256 GLU A O 1
ATOM 2014 N N . LEU A 1 257 ? -12.562 -4.321 46.518 1.00 50.22 257 LEU A N 1
ATOM 2015 C CA . LEU A 1 257 ? -12.665 -2.914 46.103 1.00 50.22 257 LEU A CA 1
ATOM 2016 C C . LEU A 1 257 ? -13.315 -2.728 44.721 1.00 50.22 257 LEU A C 1
ATOM 2018 O O . LEU A 1 257 ? -13.937 -1.698 44.463 1.00 50.22 257 LEU A O 1
ATOM 2022 N N . THR A 1 258 ? -13.185 -3.712 43.830 1.00 50.56 258 THR A N 1
ATOM 2023 C CA . THR A 1 258 ? -13.677 -3.642 42.440 1.00 50.56 258 THR A CA 1
ATOM 2024 C C . THR A 1 258 ? -15.160 -3.995 42.287 1.00 50.56 258 THR A C 1
ATOM 2026 O O . THR A 1 258 ? -15.776 -3.638 41.284 1.00 50.56 258 THR A O 1
ATOM 2029 N N . SER A 1 259 ? -15.773 -4.621 43.295 1.00 46.41 259 SER A N 1
ATOM 2030 C CA . SER A 1 259 ? -17.133 -5.183 43.240 1.00 46.41 259 SER A CA 1
ATOM 2031 C C . SER A 1 259 ? -18.298 -4.171 43.270 1.00 46.41 259 SER A C 1
ATOM 2033 O O . SER A 1 259 ? -19.458 -4.576 43.198 1.00 46.41 259 SER A O 1
ATOM 2035 N N . GLY A 1 260 ? -18.036 -2.858 43.338 1.00 51.53 260 GLY A N 1
ATOM 2036 C CA . GLY A 1 260 ? -19.076 -1.846 43.600 1.00 51.53 260 GLY A CA 1
ATOM 2037 C C . GLY A 1 260 ? -19.493 -0.932 42.440 1.00 51.53 260 GLY A C 1
ATOM 2038 O O . GLY A 1 260 ? -20.504 -0.240 42.560 1.00 51.53 260 GLY A O 1
ATOM 2039 N N . VAL A 1 261 ? -18.747 -0.874 41.332 1.00 58.72 261 VAL A N 1
ATOM 2040 C CA . VAL A 1 261 ? -19.028 0.084 40.246 1.00 58.72 261 VAL A CA 1
ATOM 2041 C C . VAL A 1 261 ? -19.502 -0.675 39.016 1.00 58.72 261 VAL A C 1
ATOM 2043 O O . VAL A 1 261 ? -18.698 -1.162 38.235 1.00 58.72 261 VAL A O 1
ATOM 2046 N N . GLN A 1 262 ? -20.817 -0.770 38.839 1.00 62.12 262 GLN A N 1
ATOM 2047 C CA . GLN A 1 262 ? -21.423 -1.253 37.599 1.00 62.12 262 GLN A CA 1
ATOM 2048 C C . GLN A 1 262 ? -22.126 -0.103 36.887 1.00 62.12 262 GLN A C 1
ATOM 2050 O O . GLN A 1 262 ? -22.796 0.724 37.513 1.00 62.12 262 GLN A O 1
ATOM 2055 N N . VAL A 1 263 ? -21.979 -0.045 35.565 1.00 65.25 263 VAL A N 1
ATOM 2056 C CA . VAL A 1 263 ? -22.766 0.865 34.738 1.00 65.25 263 VAL A CA 1
ATOM 2057 C C . VAL A 1 263 ? -24.193 0.332 34.684 1.00 65.25 263 VAL A C 1
ATOM 2059 O O . VAL A 1 263 ? -24.470 -0.690 34.059 1.00 65.25 263 VAL A O 1
ATOM 2062 N N . ASN A 1 264 ? -25.115 1.050 35.320 1.00 63.50 264 ASN A N 1
ATOM 2063 C CA . ASN A 1 264 ? -26.541 0.801 35.157 1.00 63.50 264 ASN A CA 1
ATOM 2064 C C . ASN A 1 264 ? -26.982 1.355 33.799 1.00 63.50 264 ASN A C 1
ATOM 2066 O O . ASN A 1 264 ? -27.148 2.565 33.631 1.00 63.50 264 ASN A O 1
ATOM 2070 N N . PHE A 1 265 ? -27.158 0.471 32.819 1.00 65.06 265 PHE A N 1
ATOM 2071 C CA . PHE A 1 265 ? -27.737 0.846 31.535 1.00 65.06 265 PHE A CA 1
ATOM 2072 C C . PHE A 1 265 ? -29.234 1.078 31.677 1.00 65.06 265 PHE A C 1
ATOM 2074 O O . PHE A 1 265 ? -29.947 0.263 32.260 1.00 65.06 265 PHE A O 1
ATOM 2081 N N . THR A 1 266 ? -29.730 2.147 31.061 1.00 61.66 266 THR A N 1
ATOM 2082 C CA . THR A 1 266 ? -31.133 2.181 30.640 1.00 61.66 266 THR A CA 1
ATOM 2083 C C . THR A 1 266 ? -31.187 1.609 29.224 1.00 61.66 266 THR A C 1
ATOM 2085 O O . THR A 1 266 ? -30.788 2.314 28.291 1.00 61.66 266 THR A O 1
ATOM 2088 N N . PRO A 1 267 ? -31.582 0.335 29.031 1.00 59.69 267 PRO A N 1
ATOM 2089 C CA . PRO A 1 267 ? -31.617 -0.261 27.705 1.00 59.69 267 PRO A CA 1
ATOM 2090 C C . PRO A 1 267 ? -32.657 0.457 26.844 1.00 59.69 267 PRO A C 1
ATOM 2092 O O . PRO A 1 267 ? -33.814 0.616 27.235 1.00 59.69 267 PRO A O 1
ATOM 2095 N N . LYS A 1 268 ? -32.237 0.886 25.655 1.00 63.94 268 LYS A N 1
ATOM 2096 C CA . LYS A 1 268 ? -33.131 1.308 24.578 1.00 63.94 268 LYS A CA 1
ATOM 2097 C C . LYS A 1 268 ? -32.978 0.315 23.438 1.00 63.94 268 LYS A C 1
ATOM 2099 O O . LYS A 1 268 ? -31.881 0.143 22.915 1.00 63.94 268 LYS A O 1
ATOM 2104 N N . ASN A 1 269 ? -34.079 -0.322 23.060 1.00 68.31 269 ASN A N 1
ATOM 2105 C CA . ASN A 1 269 ? -34.090 -1.314 21.980 1.00 68.31 269 ASN A CA 1
ATOM 2106 C C . ASN A 1 269 ? -34.159 -0.672 20.586 1.00 68.31 269 ASN A C 1
ATOM 2108 O O . ASN A 1 269 ? -34.056 -1.366 19.582 1.00 68.31 269 ASN A O 1
ATOM 2112 N N . GLU A 1 270 ? -34.349 0.644 20.522 1.00 72.62 270 GLU A N 1
ATOM 2113 C CA . GLU A 1 270 ? -34.397 1.405 19.279 1.00 72.62 270 GLU A CA 1
ATOM 2114 C C . GLU A 1 270 ? -33.008 1.944 18.938 1.00 72.62 270 GLU A C 1
ATOM 2116 O O . GLU A 1 270 ? -32.312 2.472 19.807 1.00 72.62 270 GLU A O 1
ATOM 2121 N N . GLU A 1 271 ? -32.621 1.841 17.669 1.00 78.00 271 GLU A N 1
ATOM 2122 C CA . GLU A 1 271 ? -31.391 2.438 17.144 1.00 78.00 271 GLU A CA 1
ATOM 2123 C C . GLU A 1 271 ? -31.628 3.915 16.764 1.00 78.00 271 GLU A C 1
ATOM 2125 O O . GLU A 1 271 ? -32.732 4.451 16.930 1.00 78.00 271 GLU A O 1
ATOM 2130 N N . PHE A 1 272 ? -30.583 4.619 16.319 1.00 71.25 272 PHE A N 1
ATOM 2131 C CA . PHE A 1 272 ? -30.732 5.958 15.743 1.00 71.25 272 PHE A CA 1
ATOM 2132 C C . PHE A 1 272 ? -31.771 5.949 14.609 1.00 71.25 272 PHE A C 1
ATOM 2134 O O . PHE A 1 272 ? -31.746 5.067 13.752 1.00 71.25 272 PHE A O 1
ATOM 2141 N N . GLU A 1 273 ? -32.674 6.932 14.602 1.00 60.56 273 GLU A N 1
ATOM 2142 C CA . GLU A 1 273 ? -33.530 7.180 13.439 1.00 60.56 273 GLU A CA 1
ATOM 2143 C C . GLU A 1 273 ? -32.637 7.688 12.298 1.00 60.56 273 GLU A C 1
ATOM 2145 O O . GLU A 1 273 ? -31.838 8.606 12.507 1.00 60.56 273 GLU A O 1
ATOM 2150 N N . VAL A 1 274 ? -32.714 7.026 11.139 1.00 42.28 274 VAL A N 1
ATOM 2151 C CA . VAL A 1 274 ? -31.924 7.339 9.933 1.00 42.28 274 VAL A CA 1
ATOM 2152 C C . VAL A 1 274 ? -32.556 8.491 9.168 1.00 42.28 274 VAL A C 1
ATOM 2154 O O . VAL A 1 274 ? -33.782 8.420 8.930 1.00 42.28 274 VAL A O 1
#

Nearest PDB structures (foldseek):
  4jom-assembly1_A  TM=9.313E-01  e=1.108E-18  Escherichia coli K-12
  2hpi-assembly1_A  TM=8.852E-01  e=6.308E-19  Thermus aquaticus
  4iqj-assembly1_B  TM=8.759E-01  e=4.639E-19  Thermus aquaticus
  5fkv-assembly1_A  TM=8.534E-01  e=3.780E-19  Escherichia coli K-12
  4iqj-assembly1_C  TM=8.683E-01  e=9.027E-19  Thermus aquaticus

Solvent-accessible surface area (backbone atoms only — not comparable to full-atom values): 15045 Å² total; per-residue (Å²): 111,85,35,53,92,50,78,71,46,81,51,31,44,63,48,54,30,49,47,38,26,71,47,20,62,38,51,76,69,51,19,51,50,51,56,54,42,52,72,67,65,45,66,69,60,51,54,51,51,50,51,54,33,24,56,26,17,41,76,69,73,44,60,45,68,62,42,50,54,49,47,55,51,49,59,66,36,48,79,68,36,38,60,51,71,63,52,51,57,53,48,50,54,54,50,52,53,50,48,38,48,71,78,38,44,51,54,41,51,17,50,51,45,46,77,37,53,90,35,67,73,58,40,52,56,52,53,57,50,30,55,77,70,67,38,44,79,41,63,30,34,74,78,76,41,46,55,50,35,37,53,46,77,54,95,92,35,56,22,28,35,32,20,50,55,60,39,75,71,36,50,70,64,29,50,53,44,52,56,57,47,39,73,86,41,76,64,82,38,70,61,53,41,36,60,55,42,55,51,87,53,47,34,65,65,29,52,52,36,38,41,75,57,34,25,54,52,88,64,76,56,37,56,41,30,56,58,76,40,43,66,58,53,51,50,47,21,48,51,39,43,51,45,51,56,50,36,78,72,43,96,58,66,63,72,78,70,62,74,76,81,74,80,83,76,73,86,40,95,57,62,75,88,129

Secondary structure (DSSP, 8-state):
-TTGGGTT---BHHHHHHHHHHTT---HHHHHHHHHHHHHT-HHHHHHHHHHHHHHHHHTT--HHHHHHHHHHHHHHHTTPBPHHHHHHHHHHHHHHHHHHHHSHHHHHHHHHHHTTT-HHHHHHHHHHHHHTTPEEEPP-TTT--SS-EEEEETTEEEEEPPGGGSTT--HHHHHHHHHHTTT----SHHHHHHHS-TTTS-HHHHHHHHHHTTTGGGS--HHHHHHTHHHHHHHHHHHHHHHHHHHT-SS-HHHHHTT--------------

Sequence (274 aa):
KVLEPTYGVIVYQEQVMQIVQIIGGFSLGGADVVRRAMGKKDPEKMKKLKTDFADGAEKQGYDRAKAEDLWELIVKFAGYGFNKSHSAAYALITFQTAYLKTYYPSEFMAALLTSEENNVDKIAVYIDEMKKMNIKLLPPSINKAIREFSALEQDGKDAIIYGLGAIKSVGIPAVENLLEARQDGEFKDINDFLGKIDPTKINRRTLESLIKAGAFDEFGFTRKALFDNMENLSEASRKMAEVRKNAASSLFGEEELTSGVQVNFTPKNEEFEV